Protein AF-A0A7R6YZE2-F1 (afdb_monomer_lite)

Sequence (200 aa):
MAGSLQTQQIIREFGRALHANDAAHGILAEINNCVNLLSIALVQHSVREYIGAKFGAVWVSRMNDIVTADYVPSEDEPFMNERQKSYFRLKLVTWKNDILREARETLEILQQENANHPDLADRASSETDRAIELRARDRQRKLISKIDSALQRIDEGTYGYCEETGEPIALKRLDARPIATLSIEAQERHERREKVYRDD

Radius of gyration: 25.94 Å; chains: 1; bounding box: 72×36×54 Å

Foldseek 3Di:
DPVVVVVVVVVVVVVVVVPPPDDPPPVVVVVVVVVVPPPPPDCCPPVCVVCVPPVVVVVVVVVLCVLQPPDDDDPVDPPLDPNLLSNLLVVLVVVLVVLVVVLVVVVVVLVVLVVDDPDDVSVVVSVVVVVVVVVVVVVSVVVSVLSVVLNVCSVVVQQQAAPVPRHGADSVVCVVPVSDRHHPVRVVVVVVVVVVVVVD

pLDDT: mean 74.69, std 22.55, range [38.72, 98.25]

Secondary structure (DSSP, 8-state):
--HHHHHHHHHHHHHHHTTS-S-TTTHHHHHHHHHHH---TTSHHHHHHHHHHHHHHHHHHHHHHHHHTT----TTS-TT-HHHHHHHHHHHHHHHHHHHHHHHHHHHHHHHHTT---SHHHHHHHHHHHHHHHHHHHHHHHHHHHHHHHHHHHHTT-TTB-TTT-PBPPHHHHHH-TT--S-HHHHHHHHHHHHHHHH-

Structure (mmCIF, N/CA/C/O backbone):
data_AF-A0A7R6YZE2-F1
#
_entry.id   AF-A0A7R6YZE2-F1
#
loop_
_atom_site.group_PDB
_atom_site.id
_atom_site.type_symbol
_atom_site.label_atom_id
_atom_site.label_alt_id
_atom_site.label_comp_id
_atom_site.label_asym_id
_atom_site.label_entity_id
_atom_site.label_seq_id
_atom_site.pdbx_PDB_ins_code
_atom_site.Cartn_x
_atom_site.Cartn_y
_atom_site.Cartn_z
_atom_site.occupancy
_atom_site.B_iso_or_equiv
_atom_site.auth_seq_id
_atom_site.auth_comp_id
_atom_site.auth_asym_id
_atom_site.auth_atom_id
_atom_site.pdbx_PDB_model_num
ATOM 1 N N . MET A 1 1 ? -42.188 -18.079 -34.643 1.00 47.03 1 MET A N 1
ATOM 2 C CA . MET A 1 1 ? -41.288 -16.903 -34.721 1.00 47.03 1 MET A CA 1
ATOM 3 C C . MET A 1 1 ? -41.795 -15.715 -33.879 1.00 47.03 1 MET A C 1
ATOM 5 O O . MET A 1 1 ? -41.581 -14.576 -34.260 1.00 47.03 1 MET A O 1
ATOM 9 N N . ALA A 1 2 ? -42.442 -15.954 -32.726 1.00 42.62 2 ALA A N 1
ATOM 10 C CA . ALA A 1 2 ? -43.006 -14.888 -31.877 1.00 42.62 2 ALA A CA 1
ATOM 11 C C . ALA A 1 2 ? -42.140 -14.553 -30.640 1.00 42.62 2 ALA A C 1
ATOM 13 O O . ALA A 1 2 ? -42.227 -13.453 -30.109 1.00 42.62 2 ALA A O 1
ATOM 14 N N . GLY A 1 3 ? -41.258 -15.467 -30.211 1.00 43.00 3 GLY A N 1
ATOM 15 C CA . GLY A 1 3 ? -40.451 -15.290 -28.995 1.00 43.00 3 GLY A CA 1
ATOM 16 C C . GLY A 1 3 ? -39.324 -14.257 -29.108 1.00 43.00 3 GLY A C 1
ATOM 17 O O . GLY A 1 3 ? -39.030 -13.577 -28.133 1.00 43.00 3 GLY A O 1
ATOM 18 N N . SER A 1 4 ? -38.721 -14.073 -30.289 1.00 51.12 4 SER A N 1
ATOM 19 C CA . SER A 1 4 ? -37.593 -13.140 -30.451 1.00 51.12 4 SER A CA 1
ATOM 20 C C . SER A 1 4 ? -38.017 -11.671 -30.410 1.00 51.12 4 SER A C 1
ATOM 22 O O . SER A 1 4 ? -37.253 -10.829 -29.946 1.00 51.12 4 SER A O 1
ATOM 24 N N . LEU A 1 5 ? -39.236 -11.363 -30.859 1.00 49.84 5 LEU A N 1
ATOM 25 C CA . LEU A 1 5 ? -39.773 -10.002 -30.868 1.00 49.84 5 LEU A CA 1
ATOM 26 C C . LEU A 1 5 ? -40.109 -9.527 -29.452 1.00 49.84 5 LEU A C 1
ATOM 28 O O . LEU A 1 5 ? -39.796 -8.393 -29.103 1.00 49.84 5 LEU A O 1
ATOM 32 N N . GLN A 1 6 ? -40.645 -10.413 -28.610 1.00 49.59 6 GLN A N 1
ATOM 33 C CA . GLN A 1 6 ? -40.984 -10.076 -27.229 1.00 49.59 6 GLN A CA 1
ATOM 34 C C . GLN A 1 6 ? -39.728 -9.872 -26.370 1.00 49.59 6 GLN A C 1
ATOM 36 O O . GLN A 1 6 ? -39.652 -8.914 -25.607 1.00 49.59 6 GLN A O 1
ATOM 41 N N . THR A 1 7 ? -38.686 -10.685 -26.571 1.00 47.75 7 THR A N 1
ATOM 42 C CA . THR A 1 7 ? -37.386 -10.478 -25.915 1.00 47.75 7 THR A CA 1
ATOM 43 C C . THR A 1 7 ? -36.706 -9.186 -26.379 1.00 47.75 7 THR A C 1
ATOM 45 O O . THR A 1 7 ? -36.176 -8.443 -25.557 1.00 47.75 7 THR A O 1
ATOM 48 N N . GLN A 1 8 ? -36.754 -8.863 -27.676 1.00 49.00 8 GLN A N 1
ATOM 49 C CA . GLN A 1 8 ? -36.189 -7.609 -28.189 1.00 49.00 8 GLN A CA 1
ATOM 50 C C . GLN A 1 8 ? -36.963 -6.369 -27.721 1.00 49.00 8 GLN A C 1
ATOM 52 O O . GLN A 1 8 ? -36.358 -5.316 -27.507 1.00 49.00 8 GLN A O 1
ATOM 57 N N . GLN A 1 9 ? -38.276 -6.487 -27.524 1.00 57.31 9 GLN A N 1
ATOM 58 C CA . GLN A 1 9 ? -39.105 -5.409 -26.992 1.00 57.31 9 GLN A CA 1
ATOM 59 C C . GLN A 1 9 ? -38.803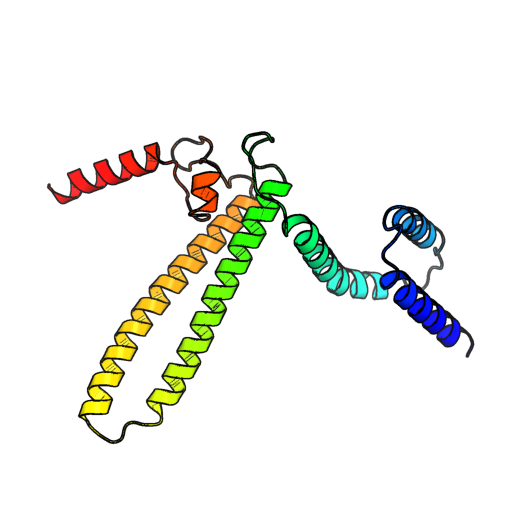 -5.140 -25.514 1.00 57.31 9 GLN A C 1
ATOM 61 O O . GLN A 1 9 ? -38.601 -3.984 -25.149 1.00 57.31 9 GLN A O 1
ATOM 66 N N . ILE A 1 10 ? -38.630 -6.194 -24.710 1.00 54.53 10 ILE A N 1
ATOM 67 C CA . ILE A 1 10 ? -38.199 -6.079 -23.309 1.00 54.53 10 ILE A CA 1
ATOM 68 C C . ILE A 1 10 ? -36.819 -5.415 -23.221 1.00 54.53 10 ILE A C 1
ATOM 70 O O . ILE A 1 10 ? -36.644 -4.487 -22.442 1.00 54.53 10 ILE A O 1
ATOM 74 N N . ILE A 1 11 ? -35.856 -5.802 -24.068 1.00 51.94 11 ILE A N 1
ATOM 75 C CA . ILE A 1 11 ? -34.516 -5.183 -24.089 1.00 51.94 11 ILE A CA 1
ATOM 76 C C . ILE A 1 11 ? -34.589 -3.689 -24.454 1.00 51.94 11 ILE A C 1
ATOM 78 O O . ILE A 1 11 ? -33.906 -2.869 -23.838 1.00 51.94 11 ILE A O 1
ATOM 82 N N . ARG A 1 12 ? -35.432 -3.303 -25.423 1.00 56.16 12 ARG A N 1
ATOM 83 C CA . ARG A 1 12 ? -35.631 -1.889 -25.801 1.00 56.16 12 ARG A CA 1
ATOM 84 C C . ARG A 1 12 ? -36.326 -1.065 -24.721 1.00 56.16 12 ARG A C 1
ATOM 86 O O . ARG A 1 12 ? -36.061 0.131 -24.615 1.00 56.16 12 ARG A O 1
ATOM 93 N N . GLU A 1 13 ? -37.240 -1.656 -23.965 1.00 51.88 13 GLU A N 1
ATOM 94 C CA . GLU A 1 13 ? -37.916 -0.973 -22.858 1.00 51.88 13 GLU A CA 1
ATOM 95 C C . GLU A 1 13 ? -37.000 -0.846 -21.641 1.00 51.88 13 GLU A C 1
ATOM 97 O O . GLU A 1 13 ? -36.905 0.238 -21.070 1.00 51.88 13 GLU A O 1
ATOM 102 N N . PHE A 1 14 ? -36.204 -1.877 -21.349 1.00 51.03 14 PHE A N 1
ATOM 103 C CA . PHE A 1 14 ? -35.179 -1.832 -20.306 1.00 51.03 14 PHE A CA 1
ATOM 104 C C . PHE A 1 14 ? -34.101 -0.777 -20.608 1.00 51.03 14 PHE A C 1
ATOM 106 O O . PHE A 1 14 ? -33.709 -0.014 -19.728 1.00 51.03 14 PHE A O 1
ATOM 113 N N . GLY A 1 15 ? -33.677 -0.661 -21.873 1.00 46.38 15 GLY A N 1
ATOM 114 C CA . GLY A 1 15 ? -32.738 0.376 -22.314 1.00 46.38 15 GLY A CA 1
ATOM 115 C C . GLY A 1 15 ? -33.293 1.803 -22.217 1.00 46.38 15 GLY A C 1
ATOM 116 O O . GLY A 1 15 ? -32.532 2.734 -21.969 1.00 46.38 15 GLY A O 1
ATOM 117 N N . ARG A 1 16 ? -34.614 1.989 -22.365 1.00 50.84 16 ARG A N 1
ATOM 118 C CA . ARG A 1 16 ? -35.273 3.293 -22.167 1.00 50.84 16 ARG A CA 1
ATOM 119 C C . ARG A 1 16 ? -35.424 3.646 -20.688 1.00 50.84 16 ARG A C 1
ATOM 121 O O . ARG A 1 16 ? -35.203 4.799 -20.334 1.00 50.84 16 ARG A O 1
ATOM 128 N N . ALA A 1 17 ? -35.728 2.667 -19.836 1.00 46.44 17 ALA A N 1
ATOM 129 C CA . ALA A 1 17 ? -35.807 2.859 -18.388 1.00 46.44 17 ALA A CA 1
ATOM 130 C C . ALA A 1 17 ? -34.447 3.240 -17.773 1.00 46.44 17 ALA A C 1
ATOM 132 O O . ALA A 1 17 ? -34.394 4.079 -16.885 1.00 46.44 17 ALA A O 1
ATOM 133 N N . LEU A 1 18 ? -33.340 2.705 -18.302 1.00 43.84 18 LEU A N 1
ATOM 134 C CA . LEU A 1 18 ? -31.984 3.030 -17.836 1.00 43.84 18 LEU A CA 1
ATOM 135 C C . LEU A 1 18 ? -31.542 4.476 -18.136 1.00 43.84 18 LEU A C 1
ATOM 137 O O . LEU A 1 18 ? -30.633 4.980 -17.484 1.00 43.84 18 LEU A O 1
ATOM 141 N N . HIS A 1 19 ? -32.165 5.138 -19.117 1.00 42.06 19 HIS A N 1
ATOM 142 C CA . HIS A 1 19 ? -31.876 6.531 -19.475 1.00 42.06 19 HIS A CA 1
ATOM 143 C C . HIS A 1 19 ? -32.764 7.550 -18.744 1.00 42.06 19 HIS A C 1
ATOM 145 O O . HIS A 1 19 ? -32.424 8.733 -18.712 1.00 42.06 19 HIS A O 1
ATOM 151 N N . ALA A 1 20 ? -33.882 7.117 -18.157 1.00 41.69 20 ALA A N 1
ATOM 152 C CA . ALA A 1 20 ? -34.784 7.972 -17.395 1.00 41.69 20 ALA A CA 1
ATOM 153 C C . ALA A 1 20 ? -34.419 7.889 -15.905 1.00 41.69 20 ALA A C 1
ATOM 155 O O . ALA A 1 20 ? -34.810 6.970 -15.193 1.00 41.69 20 ALA A O 1
ATOM 156 N N . ASN A 1 21 ? -33.604 8.842 -15.465 1.00 50.97 21 ASN A N 1
ATOM 157 C CA . ASN A 1 21 ? -33.000 8.928 -14.139 1.00 50.97 21 ASN A CA 1
ATOM 158 C C . ASN A 1 21 ? -33.985 9.346 -13.025 1.00 50.97 21 ASN A C 1
ATOM 160 O O . ASN A 1 21 ? -33.724 10.319 -12.332 1.00 50.97 21 ASN A O 1
ATOM 164 N N . ASP A 1 22 ? -35.100 8.637 -12.838 1.00 42.91 22 ASP A N 1
ATOM 165 C CA . ASP A 1 22 ? -35.971 8.829 -11.672 1.00 42.91 22 ASP A CA 1
ATOM 166 C C . ASP A 1 22 ? -36.704 7.526 -11.312 1.00 42.91 22 ASP A C 1
ATOM 168 O O . ASP A 1 22 ? -37.283 6.866 -12.170 1.00 42.91 22 ASP A O 1
ATOM 172 N N . ALA A 1 23 ? -36.696 7.183 -10.018 1.00 42.94 23 ALA A N 1
ATOM 173 C CA . ALA A 1 23 ? -37.331 6.013 -9.380 1.00 42.94 23 ALA A CA 1
ATOM 174 C C . ALA A 1 23 ? -36.534 4.685 -9.324 1.00 42.94 23 ALA A C 1
ATOM 176 O O . ALA A 1 23 ? -37.095 3.593 -9.443 1.00 42.94 23 ALA A O 1
ATOM 177 N N . ALA A 1 24 ? -35.241 4.739 -8.985 1.00 43.50 24 ALA A N 1
ATOM 178 C CA . ALA A 1 24 ? -34.430 3.543 -8.698 1.00 43.50 24 ALA A CA 1
ATOM 179 C C . ALA A 1 24 ? -34.875 2.726 -7.455 1.00 43.50 24 ALA A C 1
ATOM 181 O O . ALA A 1 24 ? -34.414 1.603 -7.261 1.00 43.50 24 ALA A O 1
ATOM 182 N N . HIS A 1 25 ? -35.800 3.232 -6.629 1.00 43.09 25 HIS A N 1
ATOM 183 C CA . HIS A 1 25 ? -36.302 2.507 -5.452 1.00 43.09 25 HIS A CA 1
ATOM 184 C C . HIS A 1 25 ? -37.543 1.632 -5.719 1.00 43.09 25 HIS A C 1
ATOM 186 O O . HIS A 1 25 ? -37.750 0.659 -4.998 1.00 43.09 25 HIS A O 1
ATOM 192 N N . GLY A 1 26 ? -38.343 1.919 -6.755 1.00 40.28 26 GLY A N 1
ATOM 193 C CA . GLY A 1 26 ? -39.550 1.134 -7.076 1.00 40.28 26 GLY A CA 1
ATOM 194 C C . GLY A 1 26 ? -39.270 -0.107 -7.929 1.00 40.28 26 GLY A C 1
ATOM 195 O O . GLY A 1 26 ? -39.857 -1.167 -7.722 1.00 40.28 26 GLY A O 1
ATOM 196 N N . ILE A 1 27 ? -38.301 -0.007 -8.841 1.00 42.31 27 ILE A N 1
ATOM 197 C CA . ILE A 1 27 ? -38.032 -1.034 -9.858 1.00 42.31 27 ILE A CA 1
ATOM 198 C C . ILE A 1 27 ? -37.395 -2.300 -9.250 1.00 42.31 27 ILE A C 1
ATOM 200 O O . ILE A 1 27 ? -37.642 -3.407 -9.722 1.00 42.31 27 ILE A O 1
ATOM 204 N N . LEU A 1 28 ? -36.634 -2.185 -8.154 1.00 41.59 28 LEU A N 1
ATOM 205 C CA . LEU A 1 28 ? -36.031 -3.344 -7.473 1.00 41.59 28 LEU A CA 1
ATOM 206 C C . LEU A 1 28 ? -37.077 -4.277 -6.832 1.00 41.59 28 LEU A C 1
ATOM 208 O O . LEU A 1 28 ? -36.865 -5.490 -6.787 1.00 41.59 28 LEU A O 1
ATOM 212 N N . ALA A 1 29 ? -38.219 -3.739 -6.387 1.00 41.53 29 ALA A N 1
ATOM 213 C CA . ALA A 1 29 ? -39.320 -4.544 -5.856 1.00 41.53 29 ALA A CA 1
ATOM 214 C C . ALA A 1 29 ? -40.057 -5.306 -6.974 1.00 41.53 29 ALA A C 1
ATOM 216 O O . ALA A 1 29 ? -40.409 -6.472 -6.797 1.00 41.53 29 ALA A O 1
ATOM 217 N N . GLU A 1 30 ? -40.216 -4.697 -8.152 1.00 40.81 30 GLU A N 1
ATOM 218 C CA . GLU A 1 30 ? -40.831 -5.342 -9.318 1.00 40.81 30 GLU A CA 1
ATOM 219 C C . GLU A 1 30 ? -39.909 -6.350 -10.008 1.00 40.81 30 GLU A C 1
ATOM 221 O O . GLU A 1 30 ? -40.382 -7.401 -10.433 1.00 40.81 30 GLU A O 1
ATOM 226 N N . ILE A 1 31 ? -38.594 -6.114 -10.057 1.00 46.56 31 ILE A N 1
ATOM 227 C CA . ILE A 1 31 ? -37.636 -7.093 -10.596 1.00 46.56 31 ILE A CA 1
ATOM 228 C C . ILE A 1 31 ? -37.612 -8.354 -9.725 1.00 46.56 31 ILE A C 1
ATOM 230 O O . ILE A 1 31 ? -37.689 -9.458 -10.263 1.00 46.56 31 ILE A O 1
ATOM 234 N N . ASN A 1 32 ? -37.587 -8.222 -8.393 1.00 42.66 32 ASN A N 1
ATOM 235 C CA . ASN A 1 32 ? -37.659 -9.388 -7.507 1.00 42.66 32 ASN A CA 1
ATOM 236 C C . ASN A 1 32 ? -38.999 -10.132 -7.625 1.00 42.66 32 ASN A C 1
ATOM 238 O O . ASN A 1 32 ? -39.017 -11.361 -7.568 1.00 42.66 32 ASN A O 1
ATOM 242 N N . ASN A 1 33 ? -40.108 -9.424 -7.861 1.00 41.06 33 ASN A N 1
ATOM 243 C CA . ASN A 1 33 ? -41.413 -10.052 -8.077 1.00 41.06 33 ASN A CA 1
ATOM 244 C C . ASN A 1 33 ? -41.511 -10.745 -9.457 1.00 41.06 33 ASN A C 1
ATOM 246 O O . ASN A 1 33 ? -42.073 -11.833 -9.572 1.00 41.06 33 ASN A O 1
ATOM 250 N N . CYS A 1 34 ? -40.881 -10.186 -10.497 1.00 40.47 34 CYS A N 1
ATOM 251 C CA . CYS A 1 34 ? -40.781 -10.782 -11.836 1.00 40.47 34 CYS A CA 1
ATOM 252 C C . CYS A 1 34 ? -39.884 -12.029 -11.871 1.00 40.47 34 CYS A C 1
ATOM 254 O O . CYS A 1 34 ? -40.202 -12.995 -12.566 1.00 40.47 34 CYS A O 1
ATOM 256 N N . VAL A 1 35 ? -38.794 -12.044 -11.096 1.00 46.34 35 VAL A N 1
ATOM 257 C CA . VAL A 1 35 ? -37.943 -13.235 -10.925 1.00 46.34 35 VAL A CA 1
ATOM 258 C C . VAL A 1 35 ? -38.709 -14.356 -10.212 1.00 46.34 35 VAL A C 1
ATOM 260 O O . VAL A 1 35 ? -38.523 -15.524 -10.546 1.00 46.34 35 VAL A O 1
ATOM 263 N N . ASN A 1 36 ? -39.625 -14.016 -9.297 1.00 38.72 36 ASN A N 1
ATOM 264 C CA . ASN A 1 36 ? -40.443 -14.996 -8.577 1.00 38.72 36 ASN A CA 1
ATOM 265 C C . ASN A 1 36 ? -41.630 -15.537 -9.409 1.00 38.72 36 ASN A C 1
ATOM 267 O O . ASN A 1 36 ? -42.084 -16.657 -9.181 1.00 38.72 36 ASN A O 1
ATOM 271 N N . LEU A 1 37 ? -42.110 -14.781 -10.407 1.00 41.56 37 LEU A N 1
ATOM 272 C CA . LEU A 1 37 ? -43.238 -15.167 -11.272 1.00 41.56 37 LEU A CA 1
ATOM 273 C C . LEU A 1 37 ? -42.838 -15.966 -12.529 1.00 41.56 37 LEU A C 1
ATOM 275 O O . LEU A 1 37 ? -43.694 -16.593 -13.151 1.00 41.56 37 LEU A O 1
ATOM 279 N N . LEU A 1 38 ? -41.553 -16.024 -12.892 1.00 38.72 38 LEU A N 1
ATOM 280 C CA . LEU A 1 38 ? -41.054 -16.780 -14.054 1.00 38.72 38 LEU A CA 1
ATOM 281 C C . LEU A 1 38 ? -40.490 -18.161 -13.677 1.00 38.72 38 LEU A C 1
ATOM 283 O O . LEU A 1 38 ? -39.397 -18.551 -14.087 1.00 38.72 38 LEU A O 1
ATOM 287 N N . SER A 1 39 ? -41.282 -18.947 -12.946 1.00 41.09 39 SER A N 1
ATOM 288 C CA . SER A 1 39 ? -41.073 -20.394 -12.784 1.00 41.09 39 SER A CA 1
ATOM 289 C C . SER A 1 39 ? -41.595 -21.169 -14.004 1.00 41.09 39 SER A C 1
ATOM 291 O O . SER A 1 39 ? -42.551 -21.935 -13.916 1.00 41.09 39 SER A O 1
ATOM 293 N N . ILE A 1 40 ? -40.957 -20.973 -15.166 1.00 41.97 40 ILE A N 1
ATOM 294 C CA . ILE A 1 40 ? -41.120 -21.849 -16.336 1.00 41.97 40 ILE A CA 1
ATOM 295 C C . ILE A 1 40 ? -39.825 -22.651 -16.522 1.00 41.97 40 ILE A C 1
ATOM 297 O O . ILE A 1 40 ? -38.749 -22.135 -16.823 1.00 41.97 40 ILE A O 1
ATOM 301 N N . ALA A 1 41 ? -39.963 -23.948 -16.281 1.00 41.38 41 ALA A N 1
ATOM 302 C CA . ALA A 1 41 ? -38.942 -24.896 -15.859 1.00 41.38 41 ALA A CA 1
ATOM 303 C C . ALA A 1 41 ? -37.976 -25.428 -16.944 1.00 41.38 41 ALA A C 1
ATOM 305 O O . ALA A 1 41 ? -37.617 -26.599 -16.887 1.00 41.38 41 ALA A O 1
ATOM 306 N N . LEU A 1 42 ? -37.521 -24.640 -17.929 1.00 40.81 42 LEU A N 1
ATOM 307 C CA . LEU A 1 42 ? -36.691 -25.207 -19.021 1.00 40.81 42 LEU A CA 1
ATOM 308 C C . LEU A 1 42 ? -35.393 -24.475 -19.388 1.00 40.81 42 LEU A C 1
ATOM 310 O O . LEU A 1 42 ? -34.663 -24.955 -20.249 1.00 40.81 42 LEU A O 1
ATOM 314 N N . VAL A 1 43 ? -35.037 -23.368 -18.728 1.00 45.94 43 VAL A N 1
ATOM 315 C CA . VAL A 1 43 ? -33.811 -22.608 -19.081 1.00 45.94 43 VAL A CA 1
ATOM 316 C C . VAL A 1 43 ? -32.942 -22.260 -17.857 1.00 45.94 43 VAL A C 1
ATOM 318 O O . VAL A 1 43 ? -31.960 -21.527 -17.947 1.00 45.94 43 VAL A O 1
ATOM 321 N N . GLN A 1 44 ? -33.250 -22.813 -16.681 1.00 41.22 44 GLN A N 1
ATOM 322 C CA . GLN A 1 44 ? -32.600 -22.394 -15.434 1.00 41.22 44 GLN A CA 1
ATOM 323 C C . GLN A 1 44 ? -31.163 -22.888 -15.245 1.00 41.22 44 GLN A C 1
ATOM 325 O O . GLN A 1 44 ? -30.424 -22.231 -14.522 1.00 41.22 44 GLN A O 1
ATOM 330 N N . HIS A 1 45 ? -30.722 -23.978 -15.879 1.00 40.59 45 HIS A N 1
ATOM 331 C CA . HIS A 1 45 ? -29.358 -24.460 -15.625 1.00 40.59 45 HIS A CA 1
ATOM 332 C C . HIS A 1 45 ? -28.298 -23.661 -16.400 1.00 40.59 45 HIS A C 1
ATOM 334 O O . HIS A 1 45 ? -27.331 -23.194 -15.812 1.00 40.59 45 HIS A O 1
ATOM 340 N N . SER A 1 46 ? -28.514 -23.410 -17.696 1.00 41.34 46 SER A N 1
ATOM 341 C CA . SER A 1 46 ? -27.499 -22.758 -18.541 1.00 41.34 46 SER A CA 1
ATOM 342 C C . SER A 1 46 ? -27.451 -21.233 -18.364 1.00 41.34 46 SER A C 1
ATOM 344 O O . SER A 1 46 ? -26.377 -20.637 -18.366 1.00 41.34 46 SER A O 1
ATOM 346 N N . VAL A 1 47 ? -28.595 -20.581 -18.129 1.00 41.16 47 VAL A N 1
ATOM 347 C CA . VAL A 1 47 ? -28.649 -19.118 -17.9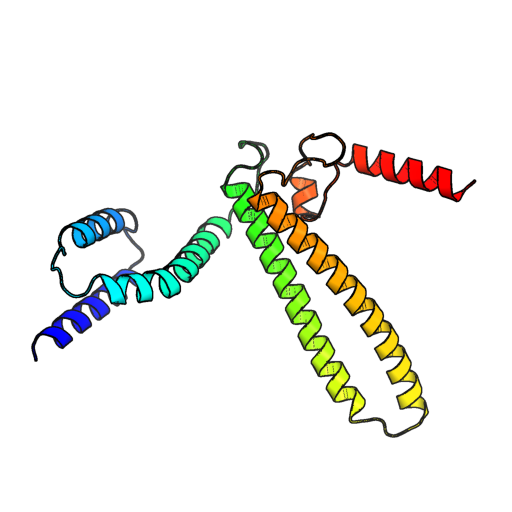70 1.00 41.16 47 VAL A CA 1
ATOM 348 C C . VAL A 1 47 ? -28.227 -18.671 -16.567 1.00 41.16 47 VAL A C 1
ATOM 350 O O . VAL A 1 47 ? -27.596 -17.628 -16.430 1.00 41.16 47 VAL A O 1
ATOM 353 N N . ARG A 1 48 ? -28.473 -19.472 -15.522 1.00 40.12 48 ARG A N 1
ATOM 354 C CA . ARG A 1 48 ? -27.979 -19.193 -14.161 1.00 40.12 48 ARG A CA 1
ATOM 355 C C . ARG A 1 48 ? -26.453 -19.259 -14.079 1.00 40.12 48 ARG A C 1
ATOM 357 O O . ARG A 1 48 ? -25.849 -18.452 -13.381 1.00 40.12 48 ARG A O 1
ATOM 364 N N . GLU A 1 49 ? -25.840 -20.163 -14.834 1.00 43.09 49 GLU A N 1
ATOM 365 C CA . GLU A 1 49 ? -24.385 -20.293 -14.940 1.00 43.09 49 GLU A CA 1
ATOM 366 C C . GLU A 1 49 ? -23.780 -19.171 -15.810 1.00 43.09 49 GLU A C 1
ATOM 368 O O . GLU A 1 49 ? -22.791 -18.545 -15.429 1.00 43.09 49 GLU A O 1
ATOM 373 N N . TYR A 1 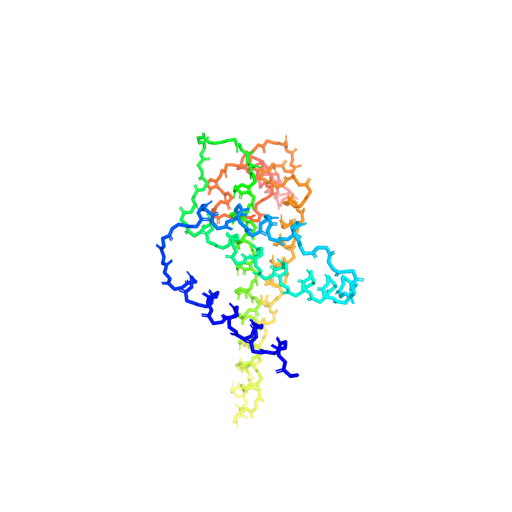50 ? -24.438 -18.821 -16.924 1.00 44.69 50 TYR A N 1
ATOM 374 C CA . TYR A 1 50 ? -23.981 -17.775 -17.847 1.00 44.69 50 TYR A CA 1
ATOM 375 C C . TYR A 1 50 ? -24.152 -16.343 -17.305 1.00 44.69 50 TYR A C 1
ATOM 377 O O . TYR A 1 50 ? -23.259 -15.507 -17.455 1.00 44.69 50 TYR A O 1
ATOM 385 N N . ILE A 1 51 ? -25.275 -16.043 -16.644 1.00 43.41 51 ILE A N 1
ATOM 386 C CA . ILE A 1 51 ? -25.547 -14.723 -16.053 1.00 43.41 51 ILE A CA 1
ATOM 387 C C . ILE A 1 51 ? -24.885 -14.602 -14.670 1.00 43.41 51 ILE A C 1
ATOM 389 O O . ILE A 1 51 ? -24.326 -13.552 -14.352 1.00 43.41 51 ILE A O 1
ATOM 393 N N . GLY A 1 52 ? -24.847 -15.675 -13.873 1.00 40.75 52 GLY A N 1
ATOM 394 C CA . GLY A 1 52 ? -24.218 -15.664 -12.548 1.00 40.75 52 GLY A CA 1
ATOM 395 C C . GLY A 1 52 ? -22.719 -15.355 -12.587 1.00 40.75 52 GLY A C 1
ATOM 396 O O . GLY A 1 52 ? -22.238 -14.571 -11.773 1.00 40.75 52 GLY A O 1
ATOM 397 N N . ALA A 1 53 ? -21.991 -15.897 -13.570 1.00 45.19 53 ALA A N 1
ATOM 398 C CA . ALA A 1 53 ? -20.539 -15.733 -13.654 1.00 45.19 53 ALA A CA 1
ATOM 399 C C . ALA A 1 53 ? -20.088 -14.439 -14.361 1.00 45.19 53 ALA A C 1
ATOM 401 O O . ALA A 1 53 ? -19.090 -13.844 -13.957 1.00 45.19 53 ALA A O 1
ATOM 402 N N . LYS A 1 54 ? -20.800 -13.976 -15.405 1.00 39.91 54 LYS A N 1
ATOM 403 C CA . LYS A 1 54 ? -20.395 -12.781 -16.180 1.00 39.91 54 LYS A CA 1
ATOM 404 C C . LYS A 1 54 ? -21.084 -11.480 -15.775 1.00 39.91 54 LYS A C 1
ATOM 406 O O . LYS A 1 54 ? -20.467 -10.426 -15.896 1.00 39.91 54 LYS A O 1
ATOM 411 N N . PHE A 1 55 ? -22.336 -11.524 -15.320 1.00 40.34 55 PHE A N 1
ATOM 412 C CA . PHE A 1 55 ? -23.075 -10.314 -14.941 1.00 40.34 55 PHE A CA 1
ATOM 413 C C . PHE A 1 55 ? -22.914 -9.978 -13.457 1.00 40.34 55 PHE A C 1
ATOM 415 O O . PHE A 1 55 ? -22.796 -8.801 -13.130 1.00 40.34 55 PHE A O 1
ATOM 422 N N . GLY A 1 56 ? -22.828 -10.985 -12.579 1.00 39.28 56 GLY A N 1
ATOM 423 C CA . GLY A 1 56 ? -22.732 -10.788 -11.128 1.00 39.28 56 GLY A CA 1
ATOM 424 C C . GLY A 1 56 ? -21.516 -9.966 -10.694 1.00 39.28 56 GLY A C 1
ATOM 425 O O . GLY A 1 56 ? -21.670 -8.961 -10.010 1.00 39.28 56 GLY A O 1
ATOM 426 N N . ALA A 1 57 ? -20.311 -10.329 -11.144 1.00 42.34 57 ALA A N 1
ATOM 427 C CA . ALA A 1 57 ? -19.085 -9.636 -10.737 1.00 42.34 57 ALA A CA 1
ATOM 428 C C . ALA A 1 57 ? -19.001 -8.199 -11.280 1.00 42.34 57 ALA A C 1
ATOM 430 O O . ALA A 1 57 ? -18.625 -7.283 -10.556 1.00 42.34 57 ALA A O 1
ATOM 431 N N . VAL A 1 58 ? -19.398 -7.983 -12.540 1.00 41.53 58 VAL A N 1
ATOM 432 C CA . VAL A 1 58 ? -19.308 -6.667 -13.195 1.00 41.53 58 VAL A CA 1
ATOM 433 C C . VAL A 1 58 ? -20.355 -5.695 -12.650 1.00 41.53 58 VAL A C 1
ATOM 435 O O . VAL A 1 58 ? -20.038 -4.526 -12.446 1.00 41.53 58 VAL A O 1
ATOM 438 N N . TRP A 1 59 ? -21.581 -6.154 -12.372 1.00 40.00 59 TRP A N 1
ATOM 439 C CA . TRP A 1 59 ? -22.613 -5.309 -11.761 1.00 40.00 59 TRP A CA 1
ATOM 440 C C . TRP A 1 59 ? -22.316 -4.991 -10.297 1.00 40.00 59 TRP A C 1
ATOM 442 O O . TRP A 1 59 ? -22.469 -3.840 -9.902 1.00 40.00 59 TRP A O 1
ATOM 452 N N . VAL A 1 60 ? -21.839 -5.963 -9.511 1.00 41.53 60 VAL A N 1
ATOM 453 C CA . VAL A 1 60 ? -21.457 -5.724 -8.110 1.00 41.53 60 VAL A CA 1
ATOM 454 C C . VAL A 1 60 ? -20.262 -4.771 -8.027 1.00 41.53 60 VAL A C 1
ATOM 456 O O . VAL A 1 60 ? -20.323 -3.824 -7.250 1.00 41.53 60 VAL A O 1
ATOM 459 N N . SER A 1 61 ? -19.232 -4.935 -8.870 1.00 45.72 61 SER A N 1
ATOM 460 C CA . SER A 1 61 ? -18.123 -3.969 -8.960 1.00 45.72 61 SER A CA 1
ATOM 461 C C . SER A 1 61 ? -18.615 -2.573 -9.329 1.00 45.72 61 SER A C 1
ATOM 463 O O . SER A 1 61 ? -18.332 -1.619 -8.615 1.00 45.72 61 SER A O 1
ATOM 465 N N . ARG A 1 62 ? -19.419 -2.455 -10.391 1.00 49.12 62 ARG A N 1
ATOM 466 C CA . ARG A 1 62 ? -19.885 -1.159 -10.895 1.00 49.12 62 ARG A CA 1
ATOM 467 C C . ARG A 1 62 ? -20.871 -0.461 -9.950 1.00 49.12 62 ARG A C 1
ATOM 469 O O . ARG A 1 62 ? -20.936 0.760 -9.952 1.00 49.12 62 ARG A O 1
ATOM 476 N N . MET A 1 63 ? -21.622 -1.205 -9.134 1.00 47.25 63 MET A N 1
ATOM 477 C CA . MET A 1 63 ? -22.457 -0.644 -8.062 1.00 47.25 63 MET A CA 1
ATOM 478 C C . MET A 1 63 ? -21.624 -0.217 -6.850 1.00 47.25 63 MET A C 1
ATOM 480 O O . MET A 1 63 ? -21.924 0.817 -6.259 1.00 47.25 63 MET A O 1
ATOM 484 N N . ASN A 1 64 ? -20.570 -0.962 -6.500 1.00 51.94 64 ASN A N 1
ATOM 485 C CA . ASN A 1 64 ? -19.675 -0.570 -5.413 1.00 51.94 64 ASN A CA 1
ATOM 486 C C . ASN A 1 64 ? -18.909 0.717 -5.765 1.00 51.94 64 ASN A C 1
ATOM 488 O O . ASN A 1 64 ? -18.812 1.602 -4.921 1.00 51.94 64 ASN A O 1
ATOM 492 N N . ASP A 1 65 ? -18.489 0.866 -7.028 1.00 50.88 65 ASP A N 1
ATOM 493 C CA . ASP A 1 65 ? -17.831 2.072 -7.552 1.00 50.88 65 ASP A CA 1
ATOM 494 C C . ASP A 1 65 ? -18.701 3.338 -7.399 1.00 50.88 65 ASP A C 1
ATOM 496 O O . ASP A 1 65 ? -18.193 4.411 -7.072 1.00 50.88 65 ASP A O 1
ATOM 500 N N . ILE A 1 66 ? -20.024 3.219 -7.581 1.00 51.50 66 ILE A N 1
ATOM 501 C CA . ILE A 1 66 ? -20.973 4.341 -7.452 1.00 51.50 66 ILE A CA 1
ATOM 502 C C . ILE A 1 66 ? -21.162 4.747 -5.983 1.00 51.50 66 ILE A C 1
ATOM 504 O O . ILE A 1 66 ? -21.290 5.929 -5.681 1.00 51.50 66 ILE A O 1
ATOM 508 N N . VAL A 1 67 ? -21.151 3.788 -5.052 1.00 53.72 67 VAL A N 1
ATOM 509 C CA . VAL A 1 67 ? -21.332 4.053 -3.611 1.00 53.72 67 VAL A CA 1
ATOM 510 C C . VAL A 1 67 ? -20.079 4.678 -2.979 1.00 53.72 67 VAL A C 1
ATOM 512 O O . VAL A 1 67 ? -20.176 5.358 -1.955 1.00 53.72 67 VAL A O 1
ATOM 515 N N . THR A 1 68 ? -18.905 4.472 -3.579 1.00 58.16 68 THR A N 1
ATOM 516 C CA . THR A 1 68 ? -17.618 4.952 -3.056 1.00 58.16 68 THR A CA 1
ATOM 517 C C . THR A 1 68 ? -17.133 6.285 -3.623 1.00 58.16 68 THR A C 1
ATOM 519 O O . THR A 1 68 ? -16.227 6.860 -3.030 1.00 58.16 68 THR A O 1
ATOM 522 N N . ALA A 1 69 ? -17.694 6.783 -4.732 1.00 62.34 69 ALA A N 1
ATOM 523 C CA . ALA A 1 69 ? -17.161 7.960 -5.431 1.00 62.34 69 ALA A CA 1
ATOM 524 C C . ALA A 1 69 ? -17.111 9.234 -4.560 1.00 62.34 69 ALA A C 1
ATOM 526 O O . ALA A 1 69 ? -16.141 9.982 -4.638 1.00 62.34 69 ALA A O 1
ATOM 527 N N . ASP A 1 70 ? -18.101 9.420 -3.681 1.00 76.12 70 ASP A N 1
ATOM 528 C CA . ASP A 1 70 ? -18.216 10.602 -2.810 1.00 76.12 70 ASP A CA 1
ATOM 529 C C . ASP A 1 70 ? -18.000 10.284 -1.319 1.00 76.12 70 ASP A C 1
ATOM 531 O O . ASP A 1 70 ? -18.222 11.126 -0.446 1.00 76.12 70 ASP A O 1
ATOM 535 N N . TYR A 1 71 ? -17.611 9.051 -0.989 1.00 85.50 71 TYR A N 1
ATOM 536 C CA . TYR A 1 71 ? -17.487 8.616 0.398 1.00 85.50 71 TYR A CA 1
ATOM 537 C C . TYR A 1 71 ? -16.067 8.820 0.929 1.00 85.50 71 TYR A C 1
ATOM 539 O O . TYR A 1 71 ? -15.098 8.303 0.375 1.00 85.50 71 TYR A O 1
ATOM 547 N N . VAL A 1 72 ? -15.970 9.522 2.059 1.00 86.94 72 VAL A N 1
ATOM 548 C CA . VAL A 1 72 ? -14.732 9.712 2.820 1.00 86.94 72 VAL A CA 1
ATOM 549 C C . VAL A 1 72 ? -14.932 9.111 4.215 1.00 86.94 72 VAL A C 1
ATOM 551 O O . VAL A 1 72 ? -15.881 9.506 4.896 1.00 86.94 72 VAL A O 1
ATOM 554 N N . PRO A 1 73 ? -14.072 8.173 4.657 1.00 89.81 73 PRO A N 1
ATOM 555 C CA . PRO A 1 73 ? -14.139 7.618 6.006 1.00 89.81 73 PRO A CA 1
ATOM 556 C C . PRO A 1 73 ? -14.066 8.709 7.083 1.00 89.81 73 PRO A C 1
ATOM 558 O O . PRO A 1 73 ? -13.144 9.527 7.064 1.00 89.81 73 PRO A O 1
ATOM 561 N N . SER A 1 74 ? -15.003 8.690 8.036 1.00 91.00 74 SER A N 1
ATOM 562 C CA . SER A 1 74 ? -15.001 9.590 9.203 1.00 91.00 74 SER A CA 1
ATOM 563 C C . SER A 1 74 ? -14.766 8.822 10.507 1.00 91.00 74 SER A C 1
ATOM 565 O O . SER A 1 74 ? -14.953 7.610 10.578 1.00 91.00 74 SER A O 1
ATOM 567 N N . GLU A 1 75 ? -14.363 9.539 11.556 1.00 89.50 75 GLU A N 1
ATOM 568 C CA . GLU A 1 75 ? -14.261 9.012 12.925 1.00 89.50 75 GLU A CA 1
ATOM 569 C C . GLU A 1 75 ? -15.639 8.912 13.617 1.00 89.50 75 GLU A C 1
ATOM 571 O O . GLU A 1 75 ? -15.762 8.238 14.636 1.00 89.50 75 GLU A O 1
ATOM 576 N N . ASP A 1 76 ? -16.685 9.523 13.044 1.00 90.12 76 ASP A N 1
ATOM 577 C CA . ASP A 1 76 ? -18.052 9.549 13.601 1.00 90.12 76 ASP A CA 1
ATOM 578 C C . ASP A 1 76 ? -18.857 8.254 13.371 1.00 90.12 76 ASP A C 1
ATOM 580 O O . ASP A 1 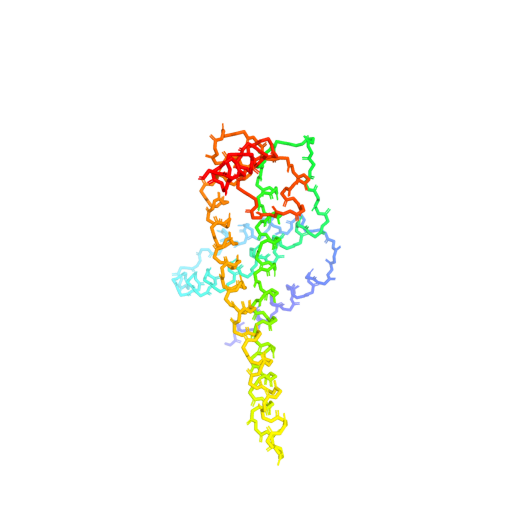76 ? -20.008 8.134 13.793 1.00 90.12 76 ASP A O 1
ATOM 584 N N . GLU A 1 77 ? -18.284 7.280 12.667 1.00 91.06 77 GLU A N 1
ATOM 585 C CA . GLU A 1 77 ? -18.917 6.003 12.339 1.00 91.06 77 GLU A CA 1
ATOM 586 C C . GLU A 1 77 ? -18.134 4.824 12.940 1.00 91.06 77 GLU A C 1
ATOM 588 O O . GLU A 1 77 ? -16.949 4.957 13.251 1.00 91.06 77 GLU A O 1
ATOM 593 N N . PRO A 1 78 ? -18.762 3.640 13.097 1.00 93.88 78 PRO A N 1
ATOM 594 C CA . PRO A 1 78 ? -18.068 2.471 13.620 1.00 93.88 78 PRO A CA 1
ATOM 595 C C . PRO A 1 78 ? -16.808 2.151 12.812 1.00 93.88 78 PRO A C 1
ATOM 597 O O . PRO A 1 78 ? -16.862 2.014 11.585 1.00 93.88 78 PRO A O 1
ATOM 600 N N . PHE A 1 79 ? -15.689 2.014 13.524 1.00 94.00 79 PHE A N 1
ATOM 601 C CA . PHE A 1 79 ? -14.384 1.752 12.932 1.00 94.00 79 PHE A CA 1
ATOM 602 C C . PHE A 1 79 ? -14.390 0.459 12.108 1.00 94.00 79 PHE A C 1
ATOM 604 O O . PHE A 1 79 ? -14.862 -0.580 12.570 1.00 94.00 79 PHE A O 1
ATOM 611 N N . MET A 1 80 ? -13.851 0.533 10.890 1.00 93.88 80 MET A N 1
ATOM 612 C CA . MET A 1 80 ? -13.759 -0.566 9.924 1.00 93.88 80 MET A CA 1
ATOM 613 C C . MET A 1 80 ? -15.100 -1.236 9.610 1.00 93.88 80 MET A C 1
ATOM 615 O O . MET A 1 80 ? -15.191 -2.453 9.444 1.00 93.88 80 MET A O 1
ATOM 619 N N . ASN A 1 81 ? -16.153 -0.430 9.465 1.00 92.06 81 ASN A N 1
ATOM 620 C CA . ASN A 1 81 ? -17.410 -0.893 8.888 1.00 92.06 81 ASN A CA 1
ATOM 621 C C . ASN A 1 81 ? -17.254 -1.289 7.398 1.00 92.06 81 ASN A C 1
ATOM 623 O O . ASN A 1 81 ? -16.237 -1.023 6.751 1.00 92.06 81 ASN A O 1
ATOM 627 N N . GLU A 1 82 ? -18.288 -1.904 6.821 1.00 89.44 82 GLU A N 1
ATOM 628 C CA . GLU A 1 82 ? -18.253 -2.382 5.429 1.00 89.44 82 GLU A CA 1
ATOM 629 C C . GLU A 1 82 ? -18.045 -1.267 4.388 1.00 89.44 82 GLU A C 1
ATOM 631 O O . GLU A 1 82 ? -17.449 -1.510 3.334 1.00 89.44 82 GLU A O 1
ATOM 636 N N . ARG A 1 83 ? -18.463 -0.027 4.681 1.00 89.06 83 ARG A N 1
ATOM 637 C CA . ARG A 1 83 ? -18.219 1.127 3.801 1.00 89.06 83 ARG A CA 1
ATOM 638 C C . ARG A 1 83 ? -16.748 1.539 3.833 1.00 89.06 83 ARG A C 1
ATOM 640 O O . ARG A 1 83 ? -16.149 1.683 2.769 1.00 89.06 83 ARG A O 1
ATOM 647 N N . GLN A 1 84 ? -16.144 1.634 5.020 1.00 92.56 84 GLN A N 1
ATOM 648 C CA . GLN A 1 84 ? -14.713 1.922 5.185 1.00 92.56 84 GLN A CA 1
ATOM 649 C C . GLN A 1 84 ? -13.848 0.853 4.514 1.00 92.56 84 GLN A C 1
ATOM 651 O O . GLN A 1 84 ? -12.940 1.182 3.749 1.00 92.56 84 GLN A O 1
ATOM 656 N N . LYS A 1 85 ? -14.163 -0.433 4.723 1.00 93.06 85 LYS A N 1
ATOM 657 C CA . LYS A 1 85 ? -13.470 -1.541 4.047 1.00 93.06 85 LYS A CA 1
ATOM 658 C C . LYS A 1 85 ? -13.579 -1.436 2.529 1.00 93.06 85 LYS A C 1
ATOM 660 O O . LYS A 1 85 ? -12.577 -1.597 1.837 1.00 93.06 85 LYS A O 1
ATOM 665 N N . SER A 1 86 ? -14.770 -1.136 2.007 1.00 90.88 86 SER A N 1
ATOM 666 C CA . SER A 1 86 ? -14.993 -0.980 0.564 1.00 90.88 86 SER A CA 1
ATOM 667 C C . SER A 1 86 ? -14.194 0.185 -0.021 1.00 90.88 86 SER A C 1
ATOM 669 O O . SER A 1 86 ? -13.561 0.020 -1.063 1.00 90.88 86 SER A O 1
ATOM 671 N N . TYR A 1 87 ? -14.142 1.320 0.682 1.00 92.44 87 TYR A N 1
ATOM 672 C CA . TYR A 1 87 ? -13.314 2.470 0.316 1.00 92.44 87 TYR A CA 1
ATOM 673 C C . TYR A 1 87 ? -11.827 2.109 0.229 1.00 92.44 87 TYR A C 1
ATOM 675 O O . TYR A 1 87 ? -11.192 2.316 -0.806 1.00 92.44 87 TYR A O 1
ATOM 683 N N . PHE A 1 88 ? -11.266 1.514 1.288 1.00 95.25 88 PHE A N 1
ATOM 684 C CA . PHE A 1 88 ? -9.850 1.142 1.300 1.00 95.25 88 PHE A CA 1
ATOM 685 C C . PHE A 1 88 ? -9.531 0.039 0.288 1.00 95.25 88 PHE A C 1
ATOM 687 O O . PHE A 1 88 ? -8.477 0.092 -0.347 1.00 95.25 88 PHE A O 1
ATOM 694 N N . ARG A 1 89 ? -10.444 -0.916 0.072 1.00 95.25 89 ARG A N 1
ATOM 695 C CA . ARG A 1 89 ? -10.302 -1.943 -0.968 1.00 95.25 89 ARG A CA 1
ATOM 696 C C . ARG A 1 89 ? -10.217 -1.307 -2.353 1.00 95.25 89 ARG A C 1
ATOM 698 O O . ARG A 1 89 ? -9.288 -1.628 -3.090 1.00 95.25 89 ARG A O 1
ATOM 705 N N . LEU A 1 90 ? -11.127 -0.391 -2.693 1.00 91.50 90 LEU A N 1
ATOM 706 C CA . LEU A 1 90 ? -11.076 0.323 -3.971 1.00 91.50 90 LEU A CA 1
ATOM 707 C C . LEU A 1 90 ? -9.763 1.102 -4.107 1.00 91.50 90 LEU A C 1
ATOM 709 O O . LEU A 1 90 ? -9.073 0.961 -5.112 1.00 91.50 90 LEU A O 1
ATOM 713 N N . LYS A 1 91 ? -9.365 1.849 -3.071 1.00 93.44 91 LYS A N 1
ATOM 714 C CA . LYS A 1 91 ? -8.111 2.615 -3.060 1.00 93.44 91 LYS A CA 1
ATOM 715 C C . LYS A 1 91 ? -6.885 1.734 -3.331 1.00 93.44 91 LYS A C 1
ATOM 717 O O . LYS A 1 91 ? -6.042 2.086 -4.153 1.00 93.44 91 LYS A O 1
ATOM 722 N N . LEU A 1 92 ? -6.798 0.578 -2.672 1.00 95.62 92 LEU A N 1
ATOM 723 C CA . LEU A 1 92 ? -5.714 -0.394 -2.848 1.00 95.62 92 LEU A CA 1
ATOM 724 C C . LEU A 1 92 ? -5.716 -1.024 -4.248 1.00 95.62 92 LEU A C 1
ATOM 726 O O . LEU A 1 92 ? -4.658 -1.132 -4.867 1.00 95.62 92 LEU A O 1
ATOM 730 N N . VAL A 1 93 ? -6.885 -1.417 -4.764 1.00 94.19 93 VAL A N 1
ATOM 731 C CA . VAL A 1 93 ? -7.020 -2.004 -6.109 1.00 94.19 93 VAL A CA 1
ATOM 732 C C . VAL A 1 93 ? -6.644 -0.993 -7.189 1.00 94.19 93 VAL A C 1
ATOM 734 O O . VAL A 1 93 ? -5.868 -1.326 -8.085 1.00 94.19 93 VAL A O 1
ATOM 737 N N . THR A 1 94 ? -7.135 0.242 -7.089 1.00 92.44 94 THR A N 1
ATOM 738 C CA . THR A 1 94 ? -6.778 1.331 -8.007 1.00 92.44 94 THR A CA 1
ATOM 739 C C . THR A 1 94 ? -5.275 1.572 -7.987 1.00 92.44 94 THR A C 1
ATOM 741 O O . THR A 1 94 ? -4.637 1.521 -9.036 1.00 92.44 94 THR A O 1
ATOM 744 N N . TRP A 1 95 ? -4.679 1.695 -6.797 1.00 95.88 95 TRP A N 1
ATOM 745 C CA . TRP A 1 95 ? -3.238 1.897 -6.672 1.00 95.88 95 TRP A CA 1
ATOM 746 C C . TRP A 1 95 ? -2.421 0.740 -7.269 1.00 95.88 95 TRP A C 1
ATOM 748 O O . TRP A 1 95 ? -1.450 0.972 -7.989 1.00 95.88 95 TRP A O 1
ATOM 758 N N . LYS A 1 96 ? -2.830 -0.516 -7.040 1.00 95.56 96 LYS A N 1
ATOM 759 C CA . LYS A 1 96 ? -2.198 -1.690 -7.666 1.00 95.56 96 LYS A CA 1
ATOM 760 C C . LYS A 1 96 ? -2.284 -1.629 -9.191 1.00 95.56 96 LYS A C 1
ATOM 762 O O . LYS A 1 96 ? -1.294 -1.910 -9.866 1.00 95.56 96 LYS A O 1
ATOM 767 N N . ASN A 1 97 ? -3.447 -1.277 -9.732 1.00 94.00 97 ASN A N 1
ATOM 768 C CA . ASN A 1 97 ? -3.653 -1.172 -11.174 1.00 94.00 97 ASN A CA 1
ATOM 769 C C . ASN A 1 97 ? -2.805 -0.059 -11.800 1.00 94.00 97 ASN A C 1
ATOM 771 O O . ASN A 1 97 ? -2.270 -0.267 -12.889 1.00 94.00 97 ASN A O 1
ATOM 775 N N . ASP A 1 98 ? -2.628 1.065 -11.104 1.00 94.25 98 ASP A N 1
ATOM 776 C CA . ASP A 1 98 ? -1.743 2.148 -11.535 1.00 94.25 98 ASP A CA 1
ATOM 777 C C . ASP A 1 98 ? -0.283 1.700 -11.595 1.00 94.25 98 ASP A C 1
ATOM 779 O O . ASP A 1 98 ? 0.352 1.861 -12.635 1.00 94.25 98 ASP A O 1
ATOM 783 N N . ILE A 1 99 ? 0.222 1.027 -10.553 1.00 93.69 99 ILE A N 1
ATOM 784 C CA . ILE A 1 99 ? 1.590 0.478 -10.557 1.00 93.69 99 ILE A CA 1
ATOM 785 C C . ILE A 1 99 ? 1.771 -0.522 -11.706 1.00 93.69 99 ILE A C 1
ATOM 787 O O . ILE A 1 99 ? 2.794 -0.528 -12.386 1.00 93.69 99 ILE A O 1
ATOM 791 N N . LEU A 1 100 ? 0.783 -1.393 -11.937 1.00 92.62 100 LEU A N 1
ATOM 792 C CA . LEU A 1 100 ? 0.840 -2.372 -13.023 1.00 92.62 100 LEU A CA 1
ATOM 793 C C . LEU A 1 100 ? 0.798 -1.716 -14.406 1.00 92.62 100 LEU A C 1
ATOM 795 O O . LEU A 1 100 ? 1.362 -2.269 -15.348 1.00 92.62 100 LEU A O 1
ATOM 799 N N . ARG A 1 101 ? 0.100 -0.588 -14.547 1.00 93.56 101 ARG A N 1
ATOM 800 C CA . ARG A 1 101 ? 0.051 0.195 -15.784 1.00 93.56 101 ARG A CA 1
ATOM 801 C C . ARG A 1 101 ? 1.388 0.873 -16.051 1.00 93.56 101 ARG A C 1
ATOM 803 O O . ARG A 1 101 ? 1.951 0.628 -17.110 1.00 93.56 101 ARG A O 1
ATOM 810 N N . GLU A 1 102 ? 1.923 1.589 -15.068 1.00 91.19 102 GLU A N 1
ATOM 811 C CA . GLU A 1 102 ? 3.244 2.223 -15.141 1.00 91.19 102 GLU A CA 1
ATOM 812 C C . GLU A 1 102 ? 4.327 1.191 -15.492 1.00 91.19 102 GLU A C 1
ATOM 814 O O . GLU A 1 102 ? 5.089 1.371 -16.434 1.00 91.19 102 GLU A O 1
ATOM 819 N N . ALA A 1 103 ? 4.320 0.031 -14.827 1.00 89.88 103 ALA A N 1
ATOM 820 C CA . ALA A 1 103 ? 5.274 -1.038 -15.110 1.00 89.88 103 ALA A CA 1
ATOM 821 C C . ALA A 1 103 ? 5.178 -1.596 -16.544 1.00 89.88 103 ALA A C 1
ATOM 823 O O . ALA A 1 103 ? 6.183 -2.071 -17.074 1.00 89.88 103 ALA A O 1
ATOM 824 N N . ARG A 1 104 ? 3.993 -1.582 -17.176 1.00 90.56 104 ARG A N 1
ATOM 825 C CA . ARG A 1 104 ? 3.840 -1.976 -18.589 1.00 90.56 104 ARG A CA 1
ATOM 826 C C . ARG A 1 104 ? 4.389 -0.904 -19.525 1.00 90.56 104 ARG A C 1
ATOM 828 O O . ARG A 1 104 ? 5.146 -1.246 -20.424 1.00 90.56 104 ARG A O 1
ATOM 835 N N . GLU A 1 105 ? 4.058 0.359 -19.274 1.00 90.44 105 GLU A N 1
ATOM 836 C CA . GLU A 1 105 ? 4.528 1.502 -20.067 1.00 90.44 105 GLU A CA 1
ATOM 837 C C . GLU A 1 105 ? 6.066 1.581 -20.062 1.00 90.44 105 GLU A C 1
ATOM 839 O O . GLU A 1 105 ? 6.687 1.651 -21.122 1.00 90.44 105 GLU A O 1
ATOM 844 N N . THR A 1 106 ? 6.708 1.434 -18.897 1.00 86.88 106 THR A N 1
ATOM 845 C CA . THR A 1 106 ? 8.177 1.388 -18.790 1.00 86.88 106 THR A CA 1
ATOM 846 C C . THR A 1 106 ? 8.788 0.234 -19.590 1.00 86.88 106 THR A C 1
ATOM 848 O O . THR A 1 106 ? 9.838 0.393 -20.213 1.00 86.88 106 THR A O 1
ATOM 851 N N . LEU A 1 107 ? 8.155 -0.946 -19.602 1.00 86.00 107 LEU A N 1
ATOM 852 C CA . LEU A 1 107 ? 8.659 -2.088 -20.373 1.00 86.00 107 LEU A CA 1
ATOM 853 C C . LEU A 1 107 ? 8.607 -1.835 -21.881 1.00 86.00 107 LEU A C 1
ATOM 855 O O . LEU A 1 107 ? 9.527 -2.246 -22.586 1.00 86.00 107 LEU A O 1
ATOM 859 N N . GLU A 1 108 ? 7.559 -1.174 -22.365 1.00 87.31 108 GLU A N 1
ATOM 860 C CA . GLU A 1 108 ? 7.433 -0.801 -23.775 1.00 87.31 108 GLU A CA 1
ATOM 861 C C . GLU A 1 108 ? 8.521 0.204 -24.180 1.00 87.31 108 GLU A C 1
ATOM 863 O O . GLU A 1 108 ? 9.157 0.022 -25.219 1.00 87.31 108 GLU A O 1
ATOM 868 N N . ILE A 1 109 ? 8.810 1.195 -23.327 1.00 84.81 109 ILE A N 1
ATOM 869 C CA . ILE A 1 109 ? 9.884 2.181 -23.546 1.00 84.81 109 ILE A CA 1
ATOM 870 C C . ILE A 1 109 ? 11.251 1.486 -23.631 1.00 84.81 109 ILE A C 1
ATOM 872 O O . ILE A 1 109 ? 11.961 1.634 -24.625 1.00 84.81 109 ILE A O 1
ATOM 876 N N . LEU A 1 110 ? 11.584 0.638 -22.651 1.00 80.94 110 LEU A N 1
ATOM 877 C CA . LEU A 1 110 ? 12.863 -0.085 -22.621 1.00 80.94 110 LEU A CA 1
ATOM 878 C C . LEU A 1 110 ? 13.049 -1.029 -23.821 1.00 80.94 110 LEU A C 1
ATOM 880 O O . LEU A 1 110 ? 14.176 -1.290 -24.246 1.00 80.94 110 LEU A O 1
ATOM 884 N N . GLN A 1 111 ? 11.960 -1.585 -24.361 1.00 81.31 111 GLN A N 1
ATOM 885 C CA . GLN A 1 111 ? 12.011 -2.411 -25.571 1.00 81.31 111 GLN A CA 1
ATOM 886 C C . GLN A 1 111 ? 12.299 -1.582 -26.826 1.00 81.31 111 GLN A C 1
ATOM 888 O O . GLN A 1 111 ? 13.025 -2.057 -27.701 1.00 81.31 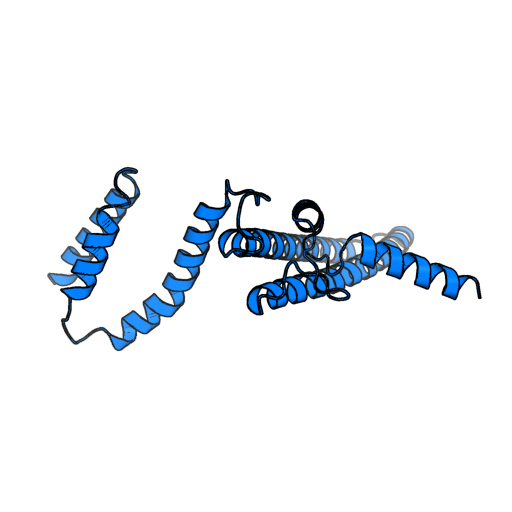111 GLN A O 1
ATOM 893 N N . GLN A 1 112 ? 11.758 -0.364 -26.912 1.00 79.56 112 GLN A N 1
ATOM 894 C CA . GLN A 1 112 ? 11.977 0.546 -28.037 1.00 79.56 112 GLN A CA 1
ATOM 895 C C . GLN A 1 112 ? 13.390 1.141 -28.035 1.00 79.56 112 GLN A C 1
ATOM 897 O O . GLN A 1 112 ? 14.030 1.183 -29.085 1.00 79.56 112 GLN A O 1
ATOM 902 N N . GLU A 1 113 ? 13.907 1.544 -26.871 1.00 72.56 113 GLU A N 1
ATOM 903 C CA . GLU A 1 113 ? 15.262 2.103 -26.739 1.00 72.56 113 GLU A CA 1
ATOM 904 C C . GLU A 1 113 ? 16.343 1.096 -27.147 1.00 72.56 113 GLU A C 1
ATOM 906 O O . GLU A 1 113 ? 17.271 1.431 -27.879 1.00 72.56 113 GLU A O 1
ATOM 911 N N . ASN A 1 114 ? 16.167 -0.176 -26.783 1.00 67.31 114 ASN A N 1
ATOM 912 C CA . ASN A 1 114 ? 17.123 -1.241 -27.091 1.00 67.31 114 ASN A CA 1
ATOM 913 C C . ASN A 1 114 ? 17.259 -1.537 -28.603 1.00 67.31 114 ASN A C 1
ATOM 915 O O . ASN A 1 114 ? 18.196 -2.223 -29.012 1.00 67.31 114 ASN A O 1
ATOM 919 N N . ALA A 1 115 ? 16.331 -1.056 -29.440 1.00 65.75 115 ALA A N 1
ATOM 920 C CA . ALA A 1 115 ? 16.388 -1.218 -30.893 1.00 65.75 115 ALA A CA 1
ATOM 921 C C . ALA A 1 115 ? 17.259 -0.155 -31.595 1.00 65.75 115 ALA A C 1
ATOM 923 O O . ALA A 1 115 ? 17.620 -0.355 -32.753 1.00 65.75 115 ALA A O 1
ATOM 924 N N . ASN A 1 116 ? 17.621 0.943 -30.915 1.00 64.31 116 ASN A N 1
ATOM 925 C CA . ASN A 1 116 ? 18.241 2.123 -31.523 1.00 64.31 116 ASN A CA 1
ATOM 926 C C . ASN A 1 116 ? 19.434 2.639 -30.694 1.00 64.31 116 ASN A C 1
ATOM 928 O O . ASN A 1 116 ? 19.313 3.632 -29.982 1.00 64.31 116 ASN A O 1
ATOM 932 N N . HIS A 1 117 ? 20.611 2.019 -30.827 1.00 71.75 117 HIS A N 1
ATOM 933 C CA . HIS A 1 117 ? 21.865 2.586 -30.302 1.00 71.75 117 HIS A CA 1
ATOM 934 C C . HIS A 1 117 ? 22.883 2.812 -31.435 1.00 71.75 117 HIS A C 1
ATOM 936 O O . HIS A 1 117 ? 23.479 1.843 -31.910 1.00 71.75 117 HIS A O 1
ATOM 942 N N . PRO A 1 118 ? 23.059 4.066 -31.898 1.00 70.12 118 PRO A N 1
ATOM 943 C CA . PRO A 1 118 ? 23.986 4.424 -32.974 1.00 70.12 118 PRO A CA 1
ATOM 944 C C . PRO A 1 118 ? 25.473 4.304 -32.603 1.00 70.12 118 PRO A C 1
ATOM 946 O O . PRO A 1 118 ? 26.275 3.975 -33.479 1.00 70.12 118 PRO A O 1
ATOM 949 N N . ASP A 1 119 ? 25.854 4.554 -31.340 1.00 82.62 119 ASP A N 1
ATOM 950 C CA . ASP A 1 119 ? 27.256 4.535 -30.900 1.00 82.62 119 ASP A CA 1
ATOM 951 C C . ASP A 1 119 ? 27.509 3.914 -29.499 1.00 82.62 119 ASP A C 1
ATOM 953 O O . ASP A 1 119 ? 26.605 3.431 -28.812 1.00 82.62 119 ASP A O 1
ATOM 957 N N . LEU A 1 120 ? 28.789 3.854 -29.095 1.00 80.69 120 LEU A N 1
ATOM 958 C CA . LEU A 1 120 ? 29.232 3.258 -27.825 1.00 80.69 120 LEU A CA 1
ATOM 959 C C . LEU A 1 120 ? 28.872 4.096 -26.584 1.00 80.69 120 LEU A C 1
ATOM 961 O O . LEU A 1 120 ? 28.706 3.522 -25.506 1.00 80.69 120 LEU A O 1
ATOM 965 N N . ALA A 1 121 ? 28.774 5.421 -26.709 1.00 82.88 121 ALA A N 1
ATOM 966 C CA . ALA A 1 121 ? 28.411 6.303 -25.601 1.00 82.88 121 ALA A CA 1
ATOM 967 C C . ALA A 1 121 ? 26.907 6.206 -25.301 1.00 82.88 121 ALA A C 1
ATOM 969 O O . ALA A 1 121 ? 26.508 6.113 -24.135 1.00 82.88 121 ALA A O 1
ATOM 970 N N . ASP A 1 122 ? 26.092 6.114 -26.351 1.00 82.75 122 ASP A N 1
ATOM 971 C CA . ASP A 1 122 ? 24.652 5.869 -26.269 1.00 82.75 122 ASP A CA 1
ATOM 972 C C . ASP A 1 122 ? 24.362 4.522 -25.599 1.00 82.75 122 ASP A C 1
ATOM 974 O O . ASP A 1 122 ? 23.488 4.408 -24.736 1.00 82.75 122 ASP A O 1
ATOM 978 N N . ARG A 1 123 ? 25.162 3.500 -25.926 1.00 83.31 123 ARG A N 1
ATOM 979 C CA . ARG A 1 123 ? 25.057 2.182 -25.294 1.00 83.31 123 ARG A CA 1
ATOM 980 C C . ARG A 1 123 ? 25.379 2.217 -23.797 1.00 83.31 123 ARG A C 1
ATOM 982 O O . ARG A 1 123 ? 24.653 1.610 -23.012 1.00 83.31 123 ARG A O 1
ATOM 989 N N . ALA A 1 124 ? 26.445 2.908 -23.391 1.00 84.75 124 ALA A N 1
ATOM 990 C CA . ALA A 1 124 ? 26.830 2.997 -21.979 1.00 84.75 124 ALA A CA 1
ATOM 991 C C . ALA A 1 124 ? 25.763 3.713 -21.125 1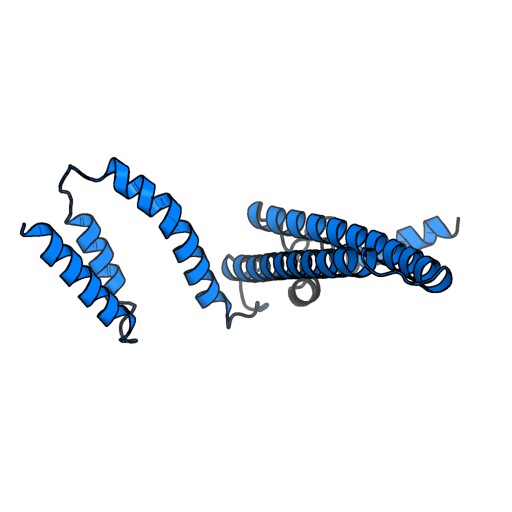.00 84.75 124 ALA A C 1
ATOM 993 O O . ALA A 1 124 ? 25.482 3.299 -19.996 1.00 84.75 124 ALA A O 1
ATOM 994 N N . SER A 1 125 ? 25.142 4.756 -21.680 1.00 84.56 125 SER A N 1
ATOM 995 C CA . SER A 1 125 ? 24.035 5.475 -21.035 1.00 84.56 125 SER A CA 1
ATOM 996 C C . SER A 1 125 ? 22.809 4.567 -20.864 1.00 84.56 125 SER A C 1
ATOM 998 O O . SER A 1 125 ? 22.339 4.375 -19.743 1.00 84.56 125 SER A O 1
ATOM 1000 N N . SER A 1 126 ? 22.389 3.885 -21.934 1.00 84.38 126 SER A N 1
ATOM 1001 C CA . SER A 1 126 ? 21.256 2.942 -21.926 1.00 84.38 126 SER A CA 1
ATOM 1002 C C . SER A 1 126 ? 21.415 1.788 -20.929 1.00 84.38 126 SER A C 1
ATOM 1004 O O . SER A 1 126 ? 20.478 1.421 -20.215 1.00 84.38 126 SER A O 1
ATOM 1006 N N . GLU A 1 127 ? 22.621 1.222 -20.810 1.00 85.56 127 GLU A N 1
ATOM 1007 C CA . GLU A 1 127 ? 22.895 0.169 -19.825 1.00 85.56 127 GLU A CA 1
ATOM 1008 C C . GLU A 1 127 ? 22.719 0.671 -18.377 1.00 85.56 127 GLU A C 1
ATOM 1010 O O . GLU A 1 127 ? 22.228 -0.071 -17.516 1.00 85.56 127 GLU A O 1
ATOM 1015 N N . THR A 1 128 ? 23.059 1.935 -18.110 1.00 88.56 128 THR A N 1
ATOM 1016 C CA . THR A 1 128 ? 22.876 2.564 -16.794 1.00 88.56 128 THR A CA 1
ATOM 1017 C C . THR A 1 128 ? 21.398 2.798 -16.490 1.00 88.56 128 THR A C 1
ATOM 1019 O O . THR A 1 128 ? 20.929 2.404 -15.417 1.00 88.56 128 THR A O 1
ATOM 1022 N N . ASP A 1 129 ? 20.651 3.359 -17.439 1.00 86.06 129 ASP A N 1
ATOM 1023 C CA . ASP A 1 129 ? 19.213 3.620 -17.298 1.00 86.06 129 ASP A CA 1
ATOM 1024 C C . ASP A 1 129 ? 18.437 2.317 -17.067 1.00 86.06 129 ASP A C 1
ATOM 1026 O O . ASP A 1 129 ? 17.627 2.197 -16.142 1.00 86.06 129 ASP A O 1
ATOM 1030 N N . ARG A 1 130 ? 18.799 1.256 -17.792 1.00 86.31 130 ARG A N 1
ATOM 1031 C CA . ARG A 1 130 ? 18.243 -0.086 -17.585 1.00 86.31 130 ARG A CA 1
ATOM 1032 C C . ARG A 1 130 ? 18.497 -0.620 -16.175 1.00 86.31 130 ARG A C 1
ATOM 1034 O O . ARG A 1 130 ? 17.622 -1.263 -15.586 1.00 86.31 130 ARG A O 1
ATOM 1041 N N . ALA A 1 131 ? 19.689 -0.401 -15.623 1.00 90.31 131 ALA A N 1
ATOM 1042 C CA . ALA A 1 131 ? 20.005 -0.834 -14.265 1.00 90.31 131 ALA A CA 1
ATOM 1043 C C . ALA A 1 131 ? 19.171 -0.080 -13.214 1.00 90.31 131 ALA A C 1
ATOM 1045 O O . ALA A 1 131 ? 18.784 -0.668 -12.196 1.00 90.31 131 ALA A O 1
ATOM 1046 N N . ILE A 1 132 ? 18.869 1.199 -13.456 1.00 90.81 132 ILE A N 1
ATOM 1047 C CA . ILE A 1 132 ? 17.975 2.000 -12.613 1.00 90.81 132 ILE A CA 1
ATOM 1048 C C . ILE A 1 132 ? 16.550 1.428 -12.669 1.00 90.81 132 ILE A C 1
ATOM 1050 O O . ILE A 1 132 ? 15.976 1.154 -11.606 1.00 90.81 132 ILE A O 1
ATOM 1054 N N . GLU A 1 133 ? 16.039 1.107 -13.860 1.00 90.25 133 GLU A N 1
ATOM 1055 C CA . GLU A 1 133 ? 14.673 0.589 -14.005 1.00 90.25 133 GLU A CA 1
ATOM 1056 C C . GLU A 1 133 ? 14.477 -0.816 -13.463 1.00 90.25 133 GLU A C 1
ATOM 1058 O O . GLU A 1 133 ? 13.450 -1.105 -12.843 1.00 90.25 133 GLU A O 1
ATOM 1063 N N . LEU A 1 134 ? 15.482 -1.686 -13.560 1.00 89.94 134 LEU A N 1
ATOM 1064 C CA . LEU A 1 134 ? 15.421 -2.987 -12.895 1.00 89.94 134 LEU A CA 1
ATOM 1065 C C . LEU A 1 134 ? 15.245 -2.838 -11.375 1.00 89.94 134 LEU A C 1
ATOM 1067 O O . LEU A 1 134 ? 14.443 -3.553 -10.767 1.00 89.94 134 LEU A O 1
ATOM 1071 N N . ARG A 1 135 ? 15.926 -1.863 -10.757 1.00 93.19 135 ARG A N 1
ATOM 1072 C CA . ARG A 1 135 ? 15.769 -1.572 -9.323 1.00 93.19 135 ARG A CA 1
ATOM 1073 C C . ARG A 1 135 ? 14.406 -0.955 -9.014 1.00 93.19 135 ARG A C 1
ATOM 1075 O O . ARG A 1 135 ? 13.839 -1.264 -7.965 1.00 93.19 135 ARG A O 1
ATOM 1082 N N . ALA A 1 136 ? 13.890 -0.079 -9.877 1.00 92.56 136 ALA A N 1
ATOM 1083 C CA . ALA A 1 136 ? 12.556 0.505 -9.727 1.00 92.56 136 ALA A CA 1
ATOM 1084 C C . ALA A 1 136 ? 11.466 -0.573 -9.765 1.00 92.56 136 ALA A C 1
ATOM 1086 O O . ALA A 1 136 ? 10.654 -0.663 -8.839 1.00 92.56 136 ALA A O 1
ATOM 1087 N N . ARG A 1 137 ? 11.542 -1.482 -10.740 1.00 91.94 137 ARG A N 1
ATOM 1088 C CA . ARG A 1 137 ? 10.640 -2.628 -10.872 1.00 91.94 137 ARG A CA 1
ATOM 1089 C C . ARG A 1 137 ? 10.662 -3.533 -9.643 1.00 91.94 137 ARG A C 1
ATOM 1091 O O . ARG A 1 137 ? 9.613 -3.973 -9.173 1.00 91.94 137 ARG A O 1
ATOM 1098 N N . ASP A 1 138 ? 11.839 -3.815 -9.086 1.00 94.06 138 ASP A N 1
ATOM 1099 C CA . ASP A 1 138 ? 11.936 -4.620 -7.867 1.00 94.06 138 ASP A CA 1
ATOM 1100 C C . ASP A 1 138 ? 11.230 -3.966 -6.673 1.00 94.06 138 ASP A C 1
ATOM 1102 O O . ASP A 1 138 ? 10.588 -4.659 -5.875 1.00 94.06 138 ASP A O 1
ATOM 1106 N N . ARG A 1 139 ? 11.299 -2.632 -6.558 1.00 96.12 139 ARG A N 1
ATOM 1107 C CA . ARG A 1 139 ? 10.547 -1.880 -5.542 1.00 96.12 139 ARG A CA 1
ATOM 1108 C C . ARG A 1 139 ? 9.042 -1.945 -5.798 1.00 96.12 139 ARG A C 1
ATOM 1110 O O . ARG A 1 139 ? 8.304 -2.235 -4.858 1.00 96.12 139 ARG A O 1
ATOM 1117 N N . GLN A 1 140 ? 8.596 -1.750 -7.041 1.00 96.06 140 GLN A N 1
ATOM 1118 C CA . GLN A 1 140 ? 7.184 -1.867 -7.431 1.00 96.06 140 GLN A CA 1
ATOM 1119 C C . GLN A 1 140 ? 6.630 -3.271 -7.139 1.00 96.06 140 GLN A C 1
ATOM 1121 O O . GLN A 1 140 ? 5.565 -3.398 -6.543 1.00 96.06 140 GLN A O 1
ATOM 1126 N N . ARG A 1 141 ? 7.378 -4.341 -7.446 1.00 96.00 141 ARG A N 1
ATOM 1127 C CA . ARG A 1 141 ? 6.992 -5.726 -7.117 1.00 96.00 141 ARG A CA 1
ATOM 1128 C C . ARG A 1 141 ? 6.795 -5.924 -5.614 1.00 96.00 141 ARG A C 1
ATOM 1130 O O . ARG A 1 141 ? 5.793 -6.499 -5.193 1.00 96.00 141 ARG A O 1
ATOM 1137 N N . LYS A 1 142 ? 7.740 -5.446 -4.796 1.00 97.50 142 LYS A N 1
ATOM 1138 C CA . LYS A 1 142 ? 7.621 -5.504 -3.329 1.00 97.50 142 LYS A CA 1
ATOM 1139 C C . LYS A 1 142 ? 6.425 -4.691 -2.831 1.00 97.50 142 LYS A C 1
ATOM 1141 O O . LYS A 1 142 ? 5.762 -5.108 -1.889 1.00 97.50 142 LYS A O 1
ATOM 1146 N N . LEU A 1 143 ? 6.144 -3.549 -3.456 1.00 97.19 143 LEU A N 1
ATOM 1147 C CA . LEU A 1 143 ? 4.990 -2.718 -3.128 1.00 97.19 143 LEU A CA 1
ATOM 1148 C C . LEU A 1 143 ? 3.665 -3.417 -3.459 1.00 97.19 143 LEU A C 1
ATOM 1150 O O . LEU A 1 143 ? 2.787 -3.451 -2.603 1.00 97.19 143 LEU A O 1
ATOM 1154 N N . ILE A 1 144 ? 3.549 -4.044 -4.634 1.00 97.56 144 ILE A N 1
ATOM 1155 C CA . ILE A 1 144 ? 2.378 -4.851 -5.015 1.00 97.56 144 ILE A CA 1
ATOM 1156 C C . ILE A 1 144 ? 2.140 -5.961 -3.991 1.00 97.56 144 ILE A C 1
ATOM 1158 O O . ILE A 1 144 ? 1.020 -6.116 -3.522 1.00 97.56 144 ILE A O 1
ATOM 1162 N N . SER A 1 145 ? 3.193 -6.668 -3.568 1.00 98.06 145 SER A N 1
ATOM 1163 C CA . SER A 1 145 ? 3.065 -7.693 -2.526 1.00 98.06 145 SER A CA 1
ATOM 1164 C C . SER A 1 145 ? 2.499 -7.133 -1.216 1.00 98.06 145 SER A C 1
ATOM 1166 O O . SER A 1 145 ? 1.702 -7.807 -0.574 1.00 98.06 145 SER A O 1
ATOM 1168 N N . LYS A 1 146 ? 2.867 -5.906 -0.820 1.00 98.25 146 LYS A N 1
ATOM 1169 C CA . LYS A 1 146 ? 2.301 -5.250 0.373 1.00 98.25 146 LYS A CA 1
ATOM 1170 C C . LYS A 1 146 ? 0.836 -4.859 0.186 1.00 98.25 146 LYS A C 1
ATOM 1172 O O . LYS A 1 146 ? 0.066 -4.941 1.139 1.00 98.25 146 LYS A O 1
ATOM 1177 N N . ILE A 1 147 ? 0.454 -4.433 -1.017 1.00 98.12 147 ILE A N 1
ATOM 1178 C CA . ILE A 1 147 ? -0.945 -4.142 -1.355 1.00 98.12 147 ILE A CA 1
ATOM 1179 C C . ILE A 1 147 ? -1.780 -5.423 -1.294 1.00 98.12 147 ILE A C 1
ATOM 1181 O O . ILE A 1 147 ? -2.851 -5.415 -0.696 1.00 98.12 147 ILE A O 1
ATOM 1185 N N . ASP A 1 148 ? -1.267 -6.529 -1.830 1.00 97.94 148 ASP A N 1
ATOM 1186 C CA . ASP A 1 148 ? -1.947 -7.826 -1.795 1.00 97.94 148 ASP A CA 1
ATOM 1187 C C . ASP A 1 148 ? -2.146 -8.325 -0.361 1.00 97.94 148 ASP A C 1
ATOM 1189 O O . ASP A 1 148 ? -3.251 -8.724 -0.001 1.00 97.94 148 ASP A O 1
ATOM 1193 N N . SER A 1 149 ? -1.132 -8.194 0.499 1.00 98.12 149 SER A N 1
ATOM 1194 C CA . SER A 1 149 ? -1.289 -8.476 1.931 1.00 98.12 149 SER A CA 1
ATOM 1195 C C . SER A 1 149 ? -2.310 -7.552 2.606 1.00 98.12 149 SER A C 1
ATOM 1197 O O . SER A 1 149 ? -3.055 -7.986 3.479 1.00 98.12 149 SER A O 1
ATOM 1199 N N . ALA A 1 150 ? -2.387 -6.274 2.225 1.00 98.00 150 ALA A N 1
ATOM 1200 C CA . ALA A 1 150 ? -3.399 -5.365 2.761 1.00 98.00 150 ALA A CA 1
ATOM 1201 C C . ALA A 1 150 ? -4.822 -5.764 2.336 1.00 98.00 150 ALA A C 1
ATOM 1203 O O . ALA A 1 150 ? -5.717 -5.753 3.176 1.00 98.00 150 ALA A O 1
ATOM 1204 N N . LEU A 1 151 ? -5.015 -6.166 1.076 1.00 97.12 151 LEU A N 1
ATOM 1205 C CA . LEU A 1 151 ? -6.291 -6.684 0.573 1.00 97.12 151 LEU A CA 1
ATOM 1206 C C . LEU A 1 151 ? -6.705 -7.963 1.307 1.00 97.12 151 LEU A C 1
ATOM 1208 O O . LEU A 1 151 ? -7.839 -8.054 1.766 1.00 97.12 151 LEU A O 1
ATOM 1212 N N . GLN A 1 152 ? -5.769 -8.891 1.507 1.00 97.69 152 GLN A N 1
ATOM 1213 C CA . GLN A 1 152 ? -6.015 -10.106 2.280 1.00 97.69 152 GLN A CA 1
ATOM 1214 C C . GLN A 1 152 ? -6.467 -9.788 3.715 1.00 97.69 152 GLN A C 1
ATOM 1216 O O . GLN A 1 152 ? -7.448 -10.350 4.191 1.00 97.69 152 GLN A O 1
ATOM 1221 N N . ARG A 1 153 ? -5.826 -8.826 4.391 1.00 97.50 153 ARG A N 1
ATOM 1222 C CA . ARG A 1 153 ? -6.249 -8.388 5.735 1.00 97.50 153 ARG A CA 1
ATOM 1223 C C . ARG A 1 153 ? -7.654 -7.777 5.750 1.00 97.50 153 ARG A C 1
ATOM 1225 O O . ARG A 1 153 ? -8.340 -7.858 6.767 1.00 97.50 153 ARG A O 1
ATOM 1232 N N . ILE A 1 154 ? -8.101 -7.154 4.654 1.00 95.81 154 ILE A N 1
ATOM 1233 C CA . ILE A 1 154 ? -9.489 -6.672 4.539 1.00 95.81 154 ILE A CA 1
ATOM 1234 C C . ILE A 1 154 ? -10.446 -7.865 4.503 1.00 95.81 154 ILE A C 1
ATOM 1236 O O . ILE A 1 154 ? -11.463 -7.841 5.196 1.00 95.81 154 ILE A O 1
ATOM 1240 N N . ASP A 1 155 ? -10.106 -8.901 3.736 1.00 93.69 155 ASP A N 1
ATOM 1241 C CA . ASP A 1 155 ? -10.908 -10.123 3.615 1.00 93.69 155 ASP A CA 1
ATOM 1242 C C . ASP A 1 155 ? -10.978 -10.895 4.943 1.00 93.69 155 ASP A C 1
ATOM 1244 O O . ASP A 1 155 ? -12.032 -11.408 5.313 1.00 93.69 155 ASP A O 1
ATOM 1248 N N . GLU A 1 156 ? -9.878 -10.916 5.696 1.00 95.44 156 GLU A N 1
ATOM 1249 C CA . GLU A 1 156 ? -9.775 -11.544 7.020 1.00 95.44 156 GLU A CA 1
ATOM 1250 C C . GLU A 1 156 ? -10.381 -10.693 8.152 1.00 95.44 156 GLU A C 1
ATOM 1252 O O . GLU A 1 156 ? -10.533 -11.170 9.275 1.00 95.44 156 GLU A O 1
ATOM 1257 N N . GLY A 1 157 ? -10.727 -9.430 7.882 1.00 94.06 157 GLY A N 1
ATOM 1258 C CA . GLY A 1 157 ? -11.272 -8.502 8.877 1.00 94.06 157 GLY A CA 1
ATOM 1259 C C . GLY A 1 157 ? -10.246 -7.943 9.870 1.00 94.06 157 GLY A C 1
ATOM 1260 O O . GLY A 1 157 ? -10.639 -7.340 10.864 1.00 94.06 157 GLY A O 1
ATOM 1261 N N . THR A 1 158 ? -8.949 -8.113 9.608 1.00 96.31 158 THR A N 1
ATOM 1262 C CA . THR A 1 158 ? -7.838 -7.628 10.450 1.00 96.31 158 THR A CA 1
ATOM 1263 C C . THR A 1 158 ? -7.276 -6.281 9.984 1.00 96.31 158 THR A C 1
ATOM 1265 O O . THR A 1 158 ? -6.488 -5.647 10.688 1.00 96.31 158 THR A O 1
ATOM 1268 N N . TYR A 1 159 ? -7.679 -5.807 8.802 1.00 97.75 159 TYR A N 1
ATOM 1269 C CA . TYR A 1 159 ? -7.255 -4.514 8.270 1.00 97.75 159 TYR A CA 1
ATOM 1270 C C . TYR A 1 159 ? -7.683 -3.351 9.170 1.00 97.75 159 TYR A C 1
ATOM 1272 O O . TYR A 1 159 ? -8.794 -3.314 9.690 1.00 97.75 159 TYR A O 1
ATOM 1280 N N . GLY A 1 160 ? -6.794 -2.367 9.301 1.00 96.81 160 GLY A N 1
ATOM 1281 C CA . GLY A 1 160 ? -7.012 -1.176 10.114 1.00 96.81 160 GLY A CA 1
ATOM 1282 C C . GLY A 1 160 ? -6.523 -1.302 11.554 1.00 96.81 160 GLY A C 1
ATOM 1283 O O . GLY A 1 160 ? -6.480 -0.295 12.249 1.00 96.81 160 GLY A O 1
ATOM 1284 N N . TYR A 1 161 ? -6.077 -2.477 11.991 1.00 97.75 161 TYR A N 1
ATOM 1285 C CA . TYR A 1 161 ? -5.533 -2.687 13.332 1.00 97.75 161 TYR A CA 1
ATOM 1286 C C . TYR A 1 161 ? -4.015 -2.893 13.295 1.00 97.75 161 TYR A C 1
ATOM 1288 O O . TYR A 1 161 ? -3.462 -3.419 12.329 1.00 97.75 161 TYR A O 1
ATOM 1296 N N . CYS A 1 162 ? -3.333 -2.430 14.340 1.00 97.50 162 CYS A N 1
ATOM 1297 C CA . CYS A 1 162 ? -1.890 -2.541 14.500 1.00 97.50 162 CYS A CA 1
ATOM 1298 C C . CYS A 1 162 ? -1.483 -4.004 14.716 1.00 97.50 162 CYS A C 1
ATOM 1300 O O . CYS A 1 162 ? -1.980 -4.650 15.633 1.00 97.50 162 CYS A O 1
ATOM 1302 N N . GLU A 1 163 ? -0.529 -4.510 13.937 1.00 95.75 163 GLU A N 1
ATOM 1303 C CA . GLU A 1 163 ? -0.052 -5.898 14.060 1.00 95.75 163 GLU A CA 1
ATOM 1304 C C . GLU A 1 163 ? 0.738 -6.163 15.356 1.00 95.75 163 GLU A C 1
ATOM 1306 O O . GLU A 1 163 ? 0.808 -7.303 15.803 1.00 95.75 163 GLU A O 1
ATOM 1311 N N . GLU A 1 164 ? 1.313 -5.128 15.984 1.00 94.56 164 GLU A N 1
ATOM 1312 C CA . GLU A 1 164 ? 2.062 -5.264 17.247 1.00 94.56 164 GLU A CA 1
ATOM 1313 C C . GLU A 1 164 ? 1.159 -5.136 18.484 1.00 94.56 164 GLU A C 1
ATOM 1315 O O . GLU A 1 164 ? 1.335 -5.875 19.450 1.00 94.56 164 GLU A O 1
ATOM 1320 N N . THR A 1 165 ? 0.212 -4.191 18.478 1.00 94.69 165 THR A N 1
ATOM 1321 C CA . THR A 1 165 ? -0.586 -3.843 19.673 1.00 94.69 165 THR A CA 1
ATOM 1322 C C . THR A 1 165 ? -2.057 -4.239 19.581 1.00 94.69 165 THR A C 1
ATOM 1324 O O . THR A 1 165 ? -2.733 -4.285 20.603 1.00 94.69 165 THR A O 1
ATOM 1327 N N . GLY A 1 166 ? -2.577 -4.516 18.382 1.00 94.81 166 GLY A N 1
ATOM 1328 C CA . GLY A 1 166 ? -4.006 -4.735 18.133 1.00 94.81 166 GLY A CA 1
ATOM 1329 C C . GLY A 1 166 ? -4.854 -3.457 18.140 1.00 94.81 166 GLY A C 1
ATOM 1330 O O . GLY A 1 166 ? -6.059 -3.517 17.909 1.00 94.81 166 GLY A O 1
ATOM 1331 N N . GLU A 1 167 ? -4.254 -2.292 18.388 1.00 94.94 167 GLU A N 1
ATOM 1332 C CA . GLU A 1 167 ? -4.978 -1.022 18.479 1.00 94.94 167 GLU A CA 1
ATOM 1333 C C . GLU A 1 167 ? -5.395 -0.490 17.098 1.00 94.94 167 GLU A C 1
ATOM 1335 O O . GLU A 1 167 ? -4.697 -0.735 16.107 1.00 94.94 167 GLU A O 1
ATOM 1340 N N . PRO A 1 168 ? -6.491 0.285 17.007 1.00 96.44 168 PRO A N 1
ATOM 1341 C CA . PRO A 1 168 ? -6.898 0.930 15.764 1.00 96.44 168 PRO A CA 1
ATOM 1342 C C . PRO A 1 168 ? -5.810 1.854 15.203 1.00 96.44 168 PRO A C 1
ATOM 1344 O O . PRO A 1 168 ? -5.278 2.729 15.888 1.00 96.44 168 PRO A O 1
ATOM 1347 N N . ILE A 1 169 ? -5.503 1.702 13.919 1.00 97.00 169 ILE A N 1
ATOM 1348 C CA . ILE A 1 169 ? -4.663 2.632 13.169 1.00 97.00 169 ILE A CA 1
ATOM 1349 C C . ILE A 1 169 ? -5.547 3.800 12.728 1.00 97.00 169 ILE A C 1
ATOM 1351 O O . ILE A 1 169 ? -6.572 3.601 12.079 1.00 97.00 169 ILE A O 1
ATOM 1355 N N . ALA A 1 170 ? -5.130 5.028 13.048 1.00 95.94 170 ALA A N 1
ATOM 1356 C CA . ALA A 1 170 ? -5.876 6.237 12.706 1.00 95.94 170 ALA A CA 1
ATOM 1357 C C . ALA A 1 170 ? -6.285 6.274 11.221 1.00 95.94 170 ALA A C 1
ATOM 1359 O O . ALA A 1 170 ? -5.447 6.077 10.333 1.00 95.94 170 ALA A O 1
ATOM 1360 N N . LEU A 1 171 ? -7.553 6.605 10.944 1.00 95.81 171 LEU A N 1
ATOM 1361 C CA . LEU A 1 171 ? -8.097 6.639 9.580 1.00 95.81 171 LEU A CA 1
ATOM 1362 C C . LEU A 1 171 ? -7.295 7.568 8.666 1.00 95.81 171 LEU A C 1
ATOM 1364 O O . LEU A 1 171 ? -6.952 7.179 7.556 1.00 95.81 171 LEU A O 1
ATOM 1368 N N . LYS A 1 172 ? -6.885 8.742 9.161 1.00 94.81 172 LYS A N 1
ATOM 1369 C CA . LYS A 1 172 ? -6.029 9.688 8.419 1.00 94.81 172 LYS A CA 1
ATOM 1370 C C . LYS A 1 172 ? -4.688 9.074 7.999 1.00 94.81 172 LYS A C 1
ATOM 1372 O O . LYS A 1 172 ? -4.179 9.372 6.923 1.00 94.81 172 LYS A O 1
ATOM 1377 N N . ARG A 1 173 ? -4.114 8.192 8.828 1.00 95.56 173 ARG A N 1
ATOM 1378 C CA . ARG A 1 173 ? -2.868 7.476 8.511 1.00 95.56 173 ARG A CA 1
ATOM 1379 C C . ARG A 1 173 ? -3.096 6.417 7.442 1.00 95.56 173 ARG A C 1
ATOM 1381 O O . ARG A 1 173 ? -2.280 6.326 6.532 1.00 95.56 173 ARG A O 1
ATOM 1388 N N . LEU A 1 174 ? -4.175 5.641 7.539 1.00 96.81 174 LEU A N 1
ATOM 1389 C CA . LEU A 1 174 ? -4.534 4.655 6.513 1.00 96.81 174 LEU A CA 1
ATOM 1390 C C . LEU A 1 174 ? -4.899 5.333 5.193 1.00 96.81 174 LEU A C 1
ATOM 1392 O O . LEU A 1 174 ? -4.556 4.829 4.130 1.00 96.81 174 LEU A O 1
ATOM 1396 N N . ASP A 1 175 ? -5.537 6.499 5.242 1.00 94.44 175 ASP A N 1
ATOM 1397 C CA . ASP A 1 175 ? -5.842 7.264 4.044 1.00 94.44 175 ASP A CA 1
ATOM 1398 C C . ASP A 1 175 ? -4.560 7.770 3.367 1.00 94.44 175 ASP A C 1
ATOM 1400 O O . ASP A 1 175 ? -4.379 7.567 2.167 1.00 94.44 175 ASP A O 1
ATOM 1404 N N . ALA A 1 176 ? -3.606 8.307 4.130 1.00 95.25 176 ALA A N 1
ATOM 1405 C CA . ALA A 1 176 ? -2.300 8.688 3.594 1.00 95.25 176 ALA A CA 1
ATOM 1406 C C . ALA A 1 176 ? -1.458 7.479 3.134 1.00 95.25 176 ALA A C 1
ATOM 1408 O O . ALA A 1 176 ? -0.698 7.570 2.168 1.00 95.25 176 ALA A O 1
ATOM 1409 N N . ARG A 1 177 ? -1.553 6.344 3.838 1.00 96.62 177 ARG A N 1
ATOM 1410 C CA . ARG A 1 177 ? -0.740 5.147 3.595 1.00 96.62 177 ARG A CA 1
ATOM 1411 C C . ARG A 1 177 ? -1.551 3.864 3.859 1.00 96.62 177 ARG A C 1
ATOM 1413 O O . ARG A 1 177 ? -1.437 3.276 4.937 1.00 96.62 177 ARG A O 1
ATOM 1420 N N . PRO A 1 178 ? -2.305 3.357 2.866 1.00 96.81 178 PRO A N 1
ATOM 1421 C CA . PRO A 1 178 ? -3.255 2.253 3.073 1.00 96.81 178 PRO A CA 1
ATOM 1422 C C . PRO A 1 178 ? -2.589 0.884 3.280 1.00 96.81 178 PRO A C 1
ATOM 1424 O O . PRO A 1 178 ? -3.231 -0.079 3.669 1.00 96.81 178 PRO A O 1
ATOM 1427 N N . ILE A 1 179 ? -1.278 0.777 3.066 1.00 97.62 179 ILE A N 1
ATOM 1428 C CA . ILE A 1 179 ? -0.491 -0.431 3.372 1.00 97.62 179 ILE A CA 1
ATOM 1429 C C . ILE A 1 179 ? 0.125 -0.411 4.778 1.00 97.62 179 ILE A C 1
ATOM 1431 O O . ILE A 1 179 ? 0.936 -1.279 5.096 1.00 97.62 179 ILE A O 1
ATOM 1435 N N . ALA A 1 180 ? -0.173 0.598 5.604 1.00 97.19 180 ALA A N 1
ATOM 1436 C CA . ALA A 1 180 ? 0.353 0.652 6.963 1.00 97.19 180 ALA A CA 1
ATOM 1437 C C . ALA A 1 180 ? -0.110 -0.574 7.771 1.00 97.19 180 ALA A C 1
ATOM 1439 O O . ALA A 1 180 ? -1.261 -1.006 7.689 1.00 97.19 180 ALA A O 1
ATOM 1440 N N . THR A 1 181 ? 0.815 -1.147 8.538 1.00 96.75 181 THR A N 1
ATOM 1441 C CA . THR A 1 181 ? 0.566 -2.309 9.405 1.00 96.75 181 THR A CA 1
ATOM 1442 C C . THR A 1 181 ? 0.701 -1.981 10.889 1.00 96.75 181 THR A C 1
ATOM 1444 O O . THR A 1 181 ? 0.204 -2.717 11.732 1.00 96.75 181 THR A O 1
ATOM 1447 N N . LEU A 1 182 ? 1.331 -0.848 11.208 1.00 95.81 182 LEU A N 1
ATOM 1448 C CA . LEU A 1 182 ? 1.597 -0.394 12.568 1.00 95.81 182 LEU A CA 1
ATOM 1449 C C . LEU A 1 182 ? 0.968 0.977 12.826 1.00 95.81 182 LEU A C 1
ATOM 1451 O O . LEU A 1 182 ? 0.930 1.843 11.932 1.00 95.81 182 LEU A O 1
ATOM 1455 N N . SER A 1 183 ? 0.540 1.191 14.072 1.00 95.12 183 SER A N 1
ATOM 1456 C CA . SER A 1 183 ? 0.202 2.514 14.603 1.00 95.12 183 SER A CA 1
ATOM 1457 C C . SER A 1 183 ? 1.432 3.437 14.597 1.00 95.12 183 SER A C 1
ATOM 1459 O O . SER A 1 183 ? 2.559 2.996 14.360 1.00 95.12 183 SER A O 1
ATOM 1461 N N . ILE A 1 184 ? 1.227 4.744 14.798 1.00 93.81 184 ILE A N 1
ATOM 1462 C CA . ILE A 1 184 ? 2.337 5.715 14.851 1.00 93.81 184 ILE A CA 1
ATOM 1463 C C . ILE A 1 184 ? 3.282 5.361 16.002 1.00 93.81 184 ILE A C 1
ATOM 1465 O O . ILE A 1 184 ? 4.481 5.227 15.788 1.00 93.81 184 ILE A O 1
ATOM 1469 N N . GLU A 1 185 ? 2.733 5.115 17.187 1.00 93.12 185 GLU A N 1
ATOM 1470 C CA . GLU A 1 185 ? 3.512 4.805 18.387 1.00 93.12 185 GLU A CA 1
ATOM 1471 C C . GLU A 1 185 ? 4.310 3.501 18.248 1.00 93.12 185 GLU A C 1
ATOM 1473 O O . GLU A 1 185 ? 5.487 3.440 18.615 1.00 93.12 185 GLU A O 1
ATOM 1478 N N . ALA A 1 186 ? 3.697 2.457 17.675 1.00 93.38 186 ALA A N 1
ATOM 1479 C CA . ALA A 1 186 ? 4.381 1.194 17.401 1.00 93.38 186 ALA A CA 1
ATOM 1480 C C . ALA A 1 186 ? 5.508 1.382 16.371 1.00 93.38 186 ALA A C 1
ATOM 1482 O O . ALA A 1 186 ? 6.623 0.894 16.569 1.00 93.38 186 ALA A O 1
ATOM 1483 N N . GLN A 1 187 ? 5.254 2.164 15.316 1.00 92.69 187 GLN A N 1
ATOM 1484 C CA . GLN A 1 187 ? 6.261 2.503 14.311 1.00 92.69 187 GLN A CA 1
ATOM 1485 C C . GLN A 1 187 ? 7.453 3.253 14.929 1.00 92.69 187 GLN A C 1
ATOM 1487 O O . GLN A 1 187 ? 8.599 2.883 14.688 1.00 92.69 187 GLN A O 1
ATOM 1492 N N . GLU A 1 188 ? 7.208 4.258 15.770 1.00 93.69 188 GLU A N 1
ATOM 1493 C CA . GLU A 1 188 ? 8.269 5.014 16.448 1.00 93.69 188 GLU A CA 1
ATOM 1494 C C . GLU A 1 188 ? 9.109 4.129 17.376 1.00 93.69 188 GLU A C 1
ATOM 1496 O O . GLU A 1 188 ? 10.336 4.255 17.439 1.00 93.69 188 GLU A O 1
ATOM 1501 N N . ARG A 1 189 ? 8.464 3.197 18.088 1.00 91.88 189 ARG A N 1
ATOM 1502 C CA . ARG A 1 189 ? 9.157 2.219 18.934 1.00 91.88 189 ARG A CA 1
ATOM 1503 C C . ARG A 1 189 ? 10.021 1.274 18.103 1.00 91.88 189 ARG A C 1
ATOM 1505 O O . ARG A 1 189 ? 11.142 0.970 18.509 1.00 91.88 189 ARG A O 1
ATOM 1512 N N . HIS A 1 190 ? 9.519 0.806 16.961 1.00 89.06 190 HIS A N 1
ATOM 1513 C CA . HIS A 1 190 ? 10.276 -0.028 16.029 1.00 89.06 190 HIS A CA 1
ATOM 1514 C C . HIS A 1 190 ? 11.521 0.706 15.512 1.00 89.06 190 HIS A C 1
ATOM 1516 O O . HIS A 1 190 ? 12.631 0.198 15.646 1.00 89.06 190 HIS A O 1
ATOM 1522 N N . GLU A 1 191 ? 11.363 1.938 15.029 1.00 91.81 191 GLU A N 1
ATOM 1523 C CA . GLU A 1 191 ? 12.468 2.751 14.505 1.00 91.81 191 GLU A CA 1
ATOM 1524 C C . GLU A 1 191 ? 13.514 3.091 15.574 1.00 91.81 191 GLU A C 1
ATOM 1526 O O . GLU A 1 191 ? 14.714 3.096 15.296 1.00 91.81 191 GLU A O 1
ATOM 1531 N N . ARG A 1 192 ? 13.090 3.345 16.820 1.00 90.75 192 ARG A N 1
ATOM 1532 C CA . ARG A 1 192 ? 14.018 3.570 17.939 1.00 90.75 192 ARG A CA 1
ATOM 1533 C C . ARG A 1 192 ? 14.852 2.324 18.240 1.00 90.75 192 ARG A C 1
ATOM 1535 O O . ARG A 1 192 ? 16.051 2.455 18.462 1.00 90.75 192 ARG A O 1
ATOM 1542 N N . ARG A 1 193 ? 14.236 1.136 18.227 1.00 86.25 193 ARG A N 1
ATOM 1543 C CA . ARG A 1 193 ? 14.932 -0.147 18.434 1.00 86.25 193 ARG A CA 1
ATOM 1544 C C . ARG A 1 193 ? 15.939 -0.431 17.316 1.00 86.25 193 ARG A C 1
ATOM 1546 O O . ARG A 1 193 ? 17.055 -0.844 17.607 1.00 86.25 193 ARG A O 1
ATOM 1553 N N . GLU A 1 194 ? 15.578 -0.160 16.063 1.00 86.50 194 GLU A N 1
ATOM 1554 C CA . GLU A 1 194 ? 16.484 -0.347 14.921 1.00 86.50 194 GLU A CA 1
ATOM 1555 C C . GLU A 1 194 ? 17.705 0.580 14.956 1.00 86.50 194 GLU A C 1
ATOM 1557 O O . GLU A 1 194 ? 18.786 0.165 14.543 1.00 86.50 194 GLU A O 1
ATOM 1562 N N . LYS A 1 195 ? 17.555 1.824 15.437 1.00 81.38 195 LYS A N 1
ATOM 1563 C CA . LYS A 1 195 ? 18.684 2.759 15.575 1.00 81.38 195 LYS A CA 1
ATOM 1564 C C . LYS A 1 195 ? 19.714 2.264 16.584 1.00 81.38 195 LYS A C 1
ATOM 1566 O O . LYS A 1 195 ? 20.885 2.215 16.244 1.00 81.38 195 LYS A O 1
ATOM 1571 N N . VAL A 1 196 ? 19.268 1.831 17.766 1.00 80.81 196 VAL A N 1
ATOM 1572 C CA . VAL A 1 196 ? 20.168 1.310 18.812 1.00 80.81 196 VAL A CA 1
ATOM 1573 C C . VAL A 1 196 ? 20.995 0.135 18.285 1.00 80.81 196 VAL A C 1
ATOM 1575 O O . VAL A 1 196 ? 22.199 0.116 18.471 1.00 80.81 196 VAL A O 1
ATOM 1578 N N . TYR A 1 197 ? 20.381 -0.789 17.539 1.00 71.75 197 TYR A N 1
ATOM 1579 C CA . TYR A 1 197 ? 21.090 -1.953 16.994 1.00 71.75 197 TYR A CA 1
ATOM 1580 C C . TYR A 1 197 ? 22.111 -1.625 15.889 1.00 71.75 197 TYR A C 1
ATOM 1582 O O . TYR A 1 197 ? 22.987 -2.432 15.610 1.00 71.75 197 TYR A O 1
ATOM 1590 N N . ARG A 1 198 ? 21.981 -0.486 15.199 1.00 71.81 198 ARG A N 1
ATOM 1591 C CA . ARG A 1 198 ? 22.939 -0.081 14.154 1.00 71.81 198 ARG A CA 1
ATOM 1592 C C . ARG A 1 198 ? 24.182 0.609 14.708 1.00 71.81 198 ARG A C 1
ATOM 1594 O O . ARG A 1 198 ? 25.171 0.684 13.983 1.00 71.81 198 ARG A O 1
ATOM 1601 N N . ASP A 1 199 ? 24.086 1.138 15.923 1.00 62.88 199 ASP A N 1
ATOM 1602 C CA . ASP A 1 199 ? 25.150 1.894 16.582 1.00 62.88 199 ASP A CA 1
ATOM 1603 C C . ASP A 1 199 ? 26.023 1.005 17.503 1.00 62.88 199 ASP A C 1
ATOM 1605 O O . ASP A 1 199 ? 27.051 1.482 17.988 1.00 62.88 199 ASP A O 1
ATOM 1609 N N . ASP A 1 200 ? 25.639 -0.266 17.694 1.00 53.44 200 ASP A N 1
ATOM 1610 C CA . ASP A 1 200 ? 26.382 -1.334 18.395 1.00 53.44 200 ASP A CA 1
ATOM 1611 C C . ASP A 1 200 ? 27.146 -2.246 17.409 1.00 53.44 200 ASP A C 1
ATOM 1613 O O . ASP A 1 200 ? 28.287 -2.655 17.736 1.00 53.44 200 ASP A O 1
#